Protein AF-0000000078758772 (afdb_homodimer)

Structure (mmCIF, N/CA/C/O backbone):
data_AF-0000000078758772-model_v1
#
loop_
_entity.id
_entity.type
_entity.pdbx_description
1 polymer 'Lactoylglutathione lyase'
#
loop_
_atom_site.group_PDB
_atom_site.id
_atom_site.type_symbol
_atom_site.label_atom_id
_atom_site.label_alt_id
_atom_site.label_comp_id
_atom_site.label_asym_id
_atom_site.label_entity_id
_atom_site.label_seq_id
_atom_site.pdbx_PDB_ins_code
_atom_site.Cartn_x
_atom_site.Cartn_y
_atom_site.Cartn_z
_atom_site.occupancy
_atom_site.B_iso_or_equiv
_atom_site.auth_seq_id
_atom_site.auth_comp_id
_atom_site.auth_asym_id
_atom_site.auth_atom_id
_atom_site.pdbx_PDB_model_num
ATOM 1 N N . MET A 1 1 ? 10.188 12.977 14.523 1 95 1 MET A N 1
ATOM 2 C CA . MET A 1 1 ? 8.836 12.469 14.289 1 95 1 MET A CA 1
ATOM 3 C C . MET A 1 1 ? 8.773 10.961 14.484 1 95 1 MET A C 1
ATOM 5 O O . MET A 1 1 ? 9.773 10.266 14.305 1 95 1 MET A O 1
ATOM 9 N N . LYS A 1 2 ? 7.535 10.562 14.93 1 97.69 2 LYS A N 1
ATOM 10 C CA . LYS A 1 2 ? 7.348 9.133 15.141 1 97.69 2 LYS A CA 1
ATOM 11 C C . LYS A 1 2 ? 6.148 8.609 14.352 1 97.69 2 LYS A C 1
ATOM 13 O O . LYS A 1 2 ? 5.043 9.141 14.477 1 97.69 2 LYS A O 1
ATOM 18 N N . LEU A 1 3 ? 6.426 7.582 13.562 1 98.75 3 LEU A N 1
ATOM 19 C CA . LEU A 1 3 ? 5.387 6.879 12.812 1 98.75 3 LEU A CA 1
ATOM 20 C C . LEU A 1 3 ? 5.254 5.438 13.289 1 98.75 3 LEU A C 1
ATOM 22 O O . LEU A 1 3 ? 6.254 4.793 13.609 1 98.75 3 LEU A O 1
ATOM 26 N N . ASN A 1 4 ? 4.043 4.922 13.289 1 98.5 4 ASN A N 1
ATOM 27 C CA . ASN A 1 4 ? 3.75 3.643 13.922 1 98.5 4 ASN A CA 1
ATOM 28 C C . ASN A 1 4 ? 3.699 2.51 12.898 1 98.5 4 ASN A C 1
ATOM 30 O O . ASN A 1 4 ? 3.59 1.339 13.273 1 98.5 4 ASN A O 1
ATOM 34 N N . GLY A 1 5 ? 3.738 2.811 11.68 1 98.19 5 GLY A N 1
ATOM 35 C CA . GLY A 1 5 ? 3.553 1.821 10.625 1 98.19 5 GLY A CA 1
ATOM 36 C C . GLY A 1 5 ? 2.381 2.131 9.719 1 98.19 5 GLY A C 1
ATOM 37 O O . GLY A 1 5 ? 1.89 3.262 9.688 1 98.19 5 GLY A O 1
ATOM 38 N N . LEU A 1 6 ? 1.962 1.188 8.945 1 98.62 6 LEU A N 1
ATOM 39 C CA . LEU A 1 6 ? 0.899 1.342 7.953 1 98.62 6 LEU A CA 1
ATOM 40 C C . LEU A 1 6 ? -0.458 1.482 8.633 1 98.62 6 LEU A C 1
ATOM 42 O O . LEU A 1 6 ? -0.784 0.716 9.547 1 98.62 6 LEU A O 1
ATOM 46 N N . GLN A 1 7 ? -1.166 2.486 8.312 1 98.62 7 GLN A N 1
ATOM 47 C CA . GLN A 1 7 ? -2.551 2.59 8.758 1 98.62 7 GLN A CA 1
ATOM 48 C C . GLN A 1 7 ? -3.506 1.98 7.738 1 98.62 7 GLN A C 1
ATOM 50 O O . GLN A 1 7 ? -4.398 1.21 8.102 1 98.62 7 GLN A O 1
ATOM 55 N N . HIS A 1 8 ? -3.365 2.344 6.465 1 98.81 8 HIS A N 1
ATOM 56 C CA . HIS A 1 8 ? -4.152 1.738 5.398 1 98.81 8 HIS A CA 1
ATOM 57 C C . HIS A 1 8 ? -3.559 2.055 4.027 1 98.81 8 HIS A C 1
ATOM 59 O O . HIS A 1 8 ? -2.621 2.848 3.922 1 98.81 8 HIS A O 1
ATOM 65 N N . ILE A 1 9 ? -4.043 1.375 2.996 1 98.88 9 ILE A N 1
ATOM 66 C CA . ILE A 1 9 ? -3.76 1.646 1.591 1 98.88 9 ILE A CA 1
ATOM 67 C C . ILE A 1 9 ? -5.035 2.102 0.886 1 98.88 9 ILE A C 1
ATOM 69 O O . ILE A 1 9 ? -6.086 1.468 1.018 1 98.88 9 ILE A O 1
ATOM 73 N N . GLY A 1 10 ? -4.949 3.189 0.175 1 98.81 10 GLY A N 1
ATOM 74 C CA . GLY A 1 10 ? -6.137 3.746 -0.459 1 98.81 10 GLY A CA 1
ATOM 75 C C . GLY A 1 10 ? -6.242 3.396 -1.932 1 98.81 10 GLY A C 1
ATOM 76 O O . GLY A 1 10 ? -5.316 3.65 -2.705 1 98.81 10 GLY A O 1
ATOM 77 N N . ILE A 1 11 ? -7.379 2.902 -2.348 1 98.88 11 ILE A N 1
ATOM 78 C CA . ILE A 1 11 ? -7.652 2.518 -3.727 1 98.88 11 ILE A CA 1
ATOM 79 C C . ILE A 1 11 ? -9.039 3.02 -4.137 1 98.88 11 ILE A C 1
ATOM 81 O O . ILE A 1 11 ? -10.055 2.525 -3.643 1 98.88 11 ILE A O 1
ATOM 85 N N . PRO A 1 12 ? -9.055 3.98 -5.066 1 98.75 12 PRO A N 1
ATOM 86 C CA . PRO A 1 12 ? -10.359 4.41 -5.566 1 98.75 12 PRO A CA 1
ATOM 87 C C . PRO A 1 12 ? -11.031 3.357 -6.445 1 98.75 12 PRO A C 1
ATOM 89 O O . PRO A 1 12 ? -10.352 2.482 -6.992 1 98.75 12 PRO A O 1
ATOM 92 N N . THR A 1 13 ? -12.328 3.465 -6.52 1 98.75 13 THR A N 1
ATOM 93 C CA . THR A 1 13 ? -13.078 2.51 -7.332 1 98.75 13 THR A CA 1
ATOM 94 C C . THR A 1 13 ? -14.25 3.191 -8.023 1 98.75 13 THR A C 1
ATOM 96 O O . THR A 1 13 ? -14.836 4.133 -7.488 1 98.75 13 THR A O 1
ATOM 99 N N . LYS A 1 14 ? -14.594 2.705 -9.195 1 97.81 14 LYS A N 1
ATOM 100 C CA . LYS A 1 14 ? -15.789 3.164 -9.898 1 97.81 14 LYS A CA 1
ATOM 101 C C . LYS A 1 14 ? -17 2.322 -9.516 1 97.81 14 LYS A C 1
ATOM 103 O O . LYS A 1 14 ? -18.141 2.707 -9.789 1 97.81 14 LYS A O 1
ATOM 108 N N . ASP A 1 15 ? -16.781 1.168 -8.945 1 98.25 15 ASP A N 1
ATOM 109 C CA . ASP A 1 15 ? -17.812 0.203 -8.586 1 98.25 15 ASP A CA 1
ATOM 110 C C . ASP A 1 15 ? -17.531 -0.426 -7.227 1 98.25 15 ASP A C 1
ATOM 112 O O . ASP A 1 15 ? -16.859 -1.451 -7.137 1 98.25 15 ASP A O 1
ATOM 116 N N . PHE A 1 16 ? -18.156 0.121 -6.18 1 98.5 16 PHE A N 1
ATOM 117 C CA . PHE A 1 16 ? -17.906 -0.299 -4.805 1 98.5 16 PHE A CA 1
ATOM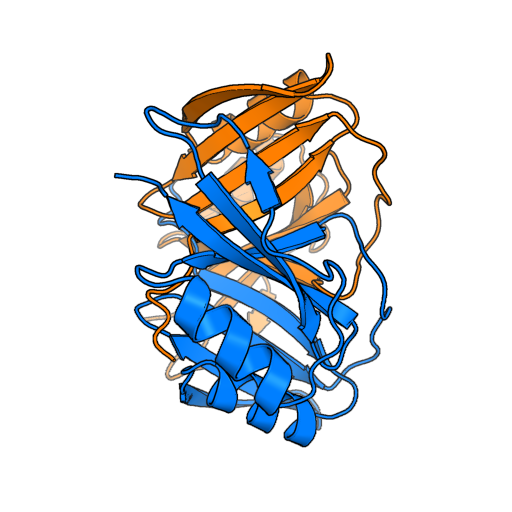 118 C C . PHE A 1 16 ? -18.281 -1.765 -4.609 1 98.5 16 PHE A C 1
ATOM 120 O O . PHE A 1 16 ? -17.562 -2.504 -3.93 1 98.5 16 PHE A O 1
ATOM 127 N N . GLY A 1 17 ? -19.359 -2.189 -5.164 1 98.5 17 GLY A N 1
ATOM 128 C CA . GLY A 1 17 ? -19.797 -3.572 -5.051 1 98.5 17 GLY A CA 1
ATOM 129 C C . GLY A 1 17 ? -18.812 -4.562 -5.621 1 98.5 17 GLY A C 1
ATOM 130 O O . GLY A 1 17 ? -18.516 -5.59 -5.008 1 98.5 17 GLY A O 1
ATOM 131 N N . ALA A 1 18 ? -18.266 -4.246 -6.793 1 98.62 18 ALA A N 1
ATOM 132 C CA . ALA A 1 18 ? -17.281 -5.109 -7.426 1 98.62 18 ALA A CA 1
ATOM 133 C C . ALA A 1 18 ? -16.016 -5.215 -6.578 1 98.62 18 ALA A C 1
ATOM 135 O O . ALA A 1 18 ? -15.453 -6.297 -6.422 1 98.62 18 ALA A O 1
ATOM 136 N N . SER A 1 19 ? -15.586 -4.102 -6.043 1 98.81 19 SER A N 1
ATOM 137 C CA . SER A 1 19 ? -14.406 -4.109 -5.184 1 98.81 19 SER A CA 1
ATOM 138 C C . SER A 1 19 ? -14.648 -4.906 -3.908 1 98.81 19 SER A C 1
ATOM 140 O O . SER A 1 19 ? -13.781 -5.648 -3.455 1 98.81 19 SER A O 1
ATOM 142 N N . LYS A 1 20 ? -15.844 -4.727 -3.381 1 98.75 20 LYS A N 1
ATOM 143 C CA . LYS A 1 20 ? -16.203 -5.469 -2.176 1 98.75 20 LYS A CA 1
ATOM 144 C C . LYS A 1 20 ? -16.141 -6.973 -2.418 1 98.75 20 LYS A C 1
ATOM 146 O O . LYS A 1 20 ? -15.5 -7.703 -1.65 1 98.75 20 LYS A O 1
ATOM 151 N N . ILE A 1 21 ? -16.719 -7.414 -3.449 1 98.75 21 ILE A N 1
ATOM 152 C CA . ILE A 1 21 ? -16.703 -8.828 -3.795 1 98.75 21 ILE A CA 1
ATOM 153 C C . ILE A 1 21 ? -15.273 -9.32 -3.971 1 98.75 21 ILE A C 1
ATOM 155 O O . ILE A 1 21 ? -14.906 -10.383 -3.465 1 98.75 21 ILE A O 1
ATOM 159 N N . PHE A 1 22 ? -14.469 -8.539 -4.625 1 98.88 22 PHE A N 1
ATOM 160 C CA . PHE A 1 22 ? -13.078 -8.875 -4.914 1 98.88 22 PHE A CA 1
ATOM 161 C C . PHE A 1 22 ? -12.289 -9.062 -3.625 1 98.88 22 PHE A C 1
ATOM 163 O O . PHE A 1 22 ? -11.703 -10.125 -3.398 1 98.88 22 PHE A O 1
ATOM 170 N N . TYR A 1 23 ? -12.297 -8.109 -2.775 1 98.88 23 TYR A N 1
ATOM 171 C CA . TYR A 1 23 ? -11.453 -8.164 -1.586 1 98.88 23 TYR A CA 1
ATOM 172 C C . TYR A 1 23 ? -11.977 -9.195 -0.594 1 98.88 23 TYR A C 1
ATOM 174 O O . TYR A 1 23 ? -11.195 -9.852 0.101 1 98.88 23 TYR A O 1
ATOM 182 N N . GLU A 1 24 ? -13.297 -9.352 -0.556 1 98.81 24 GLU A N 1
ATOM 183 C CA . GLU A 1 24 ? -13.828 -10.414 0.292 1 98.81 24 GLU A CA 1
ATOM 184 C C . GLU A 1 24 ? -13.414 -11.789 -0.22 1 98.81 24 GLU A C 1
ATOM 186 O O . GLU A 1 24 ? -13.172 -12.703 0.57 1 98.81 24 GLU A O 1
ATOM 191 N N . SER A 1 25 ? -13.352 -11.945 -1.544 1 98.81 25 SER A N 1
ATOM 192 C CA . SER A 1 25 ? -12.922 -13.219 -2.115 1 98.81 25 SER A CA 1
ATOM 193 C C . SER A 1 25 ? -11.477 -13.531 -1.739 1 98.81 25 SER A C 1
ATOM 195 O O . SER A 1 25 ? -11.07 -14.695 -1.727 1 98.81 25 SER A O 1
ATOM 197 N N . LEU A 1 26 ? -10.68 -12.492 -1.433 1 98.81 26 LEU A N 1
ATOM 198 C CA . LEU A 1 26 ? -9.281 -12.672 -1.055 1 98.81 26 LEU A CA 1
ATOM 199 C C . LEU A 1 26 ? -9.148 -12.898 0.447 1 98.81 26 LEU A C 1
ATOM 201 O O . LEU A 1 26 ? -8.039 -13.109 0.953 1 98.81 26 LEU A O 1
ATOM 205 N N . GLY A 1 27 ? -10.195 -12.766 1.172 1 98.75 27 GLY A N 1
ATOM 206 C CA . GLY A 1 27 ? -10.172 -13.055 2.598 1 98.75 27 GLY A CA 1
ATOM 207 C C . GLY A 1 27 ? -10.305 -11.812 3.457 1 98.75 27 GLY A C 1
ATOM 208 O O . GLY A 1 27 ? -10.281 -11.891 4.688 1 98.75 27 GLY A O 1
ATOM 209 N N . PHE A 1 28 ? -10.469 -10.672 2.826 1 98.88 28 PHE A N 1
ATOM 210 C CA . PHE A 1 28 ? -10.695 -9.453 3.588 1 98.88 28 PHE A CA 1
ATOM 211 C C . PHE A 1 28 ? -12.125 -9.398 4.113 1 98.88 28 PHE A C 1
ATOM 213 O O . PHE A 1 28 ? -13.031 -10 3.527 1 98.88 28 PHE A O 1
ATOM 220 N N . SER A 1 29 ? -12.258 -8.609 5.215 1 98.75 29 SER A N 1
ATOM 221 C CA . SER A 1 29 ? -13.586 -8.344 5.762 1 98.75 29 SER A CA 1
ATOM 222 C C . SER A 1 29 ? -13.852 -6.84 5.855 1 98.75 29 SER A C 1
ATOM 224 O O . SER A 1 29 ? -12.969 -6.074 6.246 1 98.75 29 SER A O 1
ATOM 226 N N . LEU A 1 30 ? -15.031 -6.434 5.453 1 98.75 30 LEU A N 1
ATOM 227 C CA . LEU A 1 30 ? -15.453 -5.047 5.633 1 98.75 30 LEU A CA 1
ATOM 228 C C . LEU A 1 30 ? -15.641 -4.727 7.113 1 98.75 30 LEU A C 1
ATOM 230 O O . LEU A 1 30 ? -16.516 -5.301 7.77 1 98.75 30 LEU A O 1
ATOM 234 N N . ILE A 1 31 ? -14.914 -3.807 7.648 1 98.5 31 ILE A N 1
ATOM 235 C CA . ILE A 1 31 ? -14.961 -3.59 9.086 1 98.5 31 ILE A CA 1
ATOM 236 C C . ILE A 1 31 ? -15.57 -2.221 9.383 1 98.5 31 ILE A C 1
ATOM 238 O O . ILE A 1 31 ? -15.922 -1.928 10.531 1 98.5 31 ILE A O 1
ATOM 242 N N . ASN A 1 32 ? -15.594 -1.341 8.383 1 97.94 32 ASN A N 1
ATOM 243 C CA . ASN A 1 32 ? -16.203 -0.017 8.492 1 97.94 32 ASN A CA 1
ATOM 244 C C . ASN A 1 32 ? -16.688 0.494 7.145 1 97.94 32 ASN A C 1
ATOM 246 O O . ASN A 1 32 ? -16.047 0.269 6.117 1 97.94 32 ASN A O 1
ATOM 250 N N . GLU A 1 33 ? -17.781 1.041 7.141 1 97.31 33 GLU A N 1
ATOM 251 C CA . GLU A 1 33 ? -18.375 1.671 5.961 1 97.31 33 GLU A CA 1
ATOM 252 C C . GLU A 1 33 ? -18.844 3.086 6.27 1 97.31 33 GLU A C 1
ATOM 254 O O . GLU A 1 33 ? -19.5 3.316 7.285 1 97.31 33 GLU A O 1
ATOM 259 N N . GLU A 1 34 ? -18.391 3.961 5.457 1 95.88 34 GLU A N 1
ATOM 260 C CA . GLU A 1 34 ? -18.719 5.375 5.629 1 95.88 34 GLU A CA 1
ATOM 261 C C . GLU A 1 34 ? -19.297 5.965 4.344 1 95.88 34 GLU A C 1
ATOM 263 O O . GLU A 1 34 ? -19.281 5.32 3.295 1 95.88 34 GLU A O 1
ATOM 268 N N . MET A 1 35 ? -19.875 7.141 4.574 1 94.06 35 MET A N 1
ATOM 269 C CA . MET A 1 35 ? -20.281 7.973 3.445 1 94.06 35 MET A CA 1
ATOM 270 C C . MET A 1 35 ? -19.516 9.289 3.436 1 94.06 35 MET A C 1
ATOM 272 O O . MET A 1 35 ? -19.359 9.93 4.477 1 94.06 35 MET A O 1
ATOM 276 N N . ASN A 1 36 ? -18.922 9.586 2.299 1 90.81 36 ASN A N 1
ATOM 277 C CA . ASN A 1 36 ? -18.25 10.875 2.123 1 90.81 36 ASN A CA 1
ATOM 278 C C . ASN A 1 36 ? -18.812 11.648 0.942 1 90.81 36 ASN A C 1
ATOM 280 O O . ASN A 1 36 ? -18.516 11.344 -0.213 1 90.81 36 ASN A O 1
ATOM 284 N N . VAL A 1 37 ? -19.547 12.68 1.23 1 88.38 37 VAL A N 1
ATOM 285 C CA . VAL A 1 37 ? -20.172 13.555 0.246 1 88.38 37 VAL A CA 1
ATOM 286 C C . VAL A 1 37 ? -20.891 12.719 -0.807 1 88.38 37 VAL A C 1
ATOM 288 O O . VAL A 1 37 ? -20.656 12.875 -2.006 1 88.38 37 VAL A O 1
ATOM 291 N N . GLY A 1 38 ? -21.625 11.688 -0.458 1 89.5 38 GLY A N 1
ATOM 292 C CA . GLY A 1 38 ? -22.469 10.891 -1.328 1 89.5 38 GLY A CA 1
ATOM 293 C C . GLY A 1 38 ? -21.766 9.672 -1.896 1 89.5 38 GLY A C 1
ATOM 294 O O . GLY A 1 38 ? -22.375 8.883 -2.623 1 89.5 38 GLY A O 1
ATOM 295 N N . SER A 1 39 ? -20.547 9.5 -1.534 1 94.88 39 SER A N 1
ATOM 296 C CA . SER A 1 39 ? -19.797 8.359 -2.035 1 94.88 39 SER A CA 1
ATOM 297 C C . SER A 1 39 ? -19.484 7.367 -0.919 1 94.88 39 SER A C 1
ATOM 299 O O . SER A 1 39 ? -19.188 7.766 0.206 1 94.88 39 SER A O 1
ATOM 301 N N . LYS A 1 40 ? -19.594 6.117 -1.206 1 97.69 40 LYS A N 1
ATOM 302 C CA . LYS A 1 40 ? -19.281 5.066 -0.238 1 97.69 40 LYS A CA 1
ATOM 303 C C . LYS A 1 40 ? -17.781 4.973 0.026 1 97.69 40 LYS A C 1
ATOM 305 O O . LYS A 1 40 ? -16.984 5.109 -0.896 1 97.69 40 LYS A O 1
ATOM 310 N N . VAL A 1 41 ? -17.469 4.777 1.236 1 98.5 41 VAL A N 1
ATOM 311 C CA . VAL A 1 41 ? -16.109 4.461 1.674 1 98.5 41 VAL A CA 1
ATOM 312 C C . VAL A 1 41 ? -16.125 3.193 2.523 1 98.5 41 VAL A C 1
ATOM 314 O O . VAL A 1 41 ? -16.906 3.078 3.467 1 98.5 41 VAL A O 1
ATOM 317 N N . GLY A 1 42 ? -15.352 2.252 2.168 1 98.75 42 GLY A N 1
ATOM 318 C CA . GLY A 1 42 ? -15.227 1.018 2.928 1 98.75 42 GLY A CA 1
ATOM 319 C C . GLY A 1 42 ? -13.805 0.712 3.348 1 98.75 42 GLY A C 1
ATOM 320 O O . GLY A 1 42 ? -12.859 0.968 2.598 1 98.75 42 GLY A O 1
ATOM 321 N N . PHE A 1 43 ? -13.695 0.183 4.523 1 98.81 43 PHE A N 1
ATOM 322 C CA . PHE A 1 43 ? -12.414 -0.287 5.039 1 98.81 43 PHE A CA 1
ATOM 323 C C . PHE A 1 43 ? -12.414 -1.803 5.195 1 98.81 43 PHE A C 1
ATOM 325 O O . PHE A 1 43 ? -13.227 -2.355 5.938 1 98.81 43 PHE A O 1
ATOM 332 N N . PHE A 1 44 ? -11.516 -2.475 4.484 1 98.88 44 PHE A N 1
ATOM 333 C CA . PHE A 1 44 ? -11.422 -3.93 4.441 1 98.88 44 PHE A CA 1
ATOM 334 C C . PHE A 1 44 ? -10.156 -4.41 5.148 1 98.88 44 PHE A C 1
ATOM 336 O O . PHE A 1 44 ? -9.062 -3.918 4.871 1 98.88 44 PHE A O 1
ATOM 343 N N . GLU A 1 45 ? -10.32 -5.387 6.004 1 98.81 45 GLU A N 1
ATOM 344 C CA . GLU A 1 45 ? -9.195 -5.812 6.828 1 98.81 45 GLU A CA 1
ATOM 345 C C . GLU A 1 45 ? -8.867 -7.285 6.598 1 98.81 45 GLU A C 1
ATOM 347 O O . GLU A 1 45 ? -9.766 -8.117 6.473 1 98.81 45 GLU A O 1
ATOM 352 N N . LEU A 1 46 ? -7.613 -7.602 6.48 1 98.75 46 LEU A N 1
ATOM 353 C CA . LEU A 1 46 ? -7.074 -8.953 6.488 1 98.75 46 LEU A CA 1
ATOM 354 C C . LEU A 1 46 ? -5.844 -9.047 7.387 1 98.75 46 LEU A C 1
ATOM 356 O O . LEU A 1 46 ? -4.766 -8.578 7.02 1 98.75 46 LEU A O 1
ATOM 360 N N . ASN A 1 47 ? -5.918 -9.602 8.57 1 98.12 47 ASN A N 1
ATOM 361 C CA . ASN A 1 47 ? -4.832 -9.82 9.516 1 98.12 47 ASN A CA 1
ATOM 362 C C . ASN A 1 47 ? -4.035 -8.539 9.766 1 98.12 47 ASN A C 1
ATOM 364 O O . ASN A 1 47 ? -2.805 -8.539 9.664 1 98.12 47 ASN A O 1
ATOM 368 N N . GLY A 1 48 ? -4.652 -7.438 9.992 1 97.31 48 GLY A N 1
ATOM 369 C CA . GLY A 1 48 ? -4.02 -6.176 10.336 1 97.31 48 GLY A CA 1
ATOM 370 C C . GLY A 1 48 ? -3.814 -5.262 9.141 1 97.31 48 GLY A C 1
ATOM 371 O O . GLY A 1 48 ? -3.539 -4.07 9.305 1 97.31 48 GLY A O 1
ATOM 372 N N . THR A 1 49 ? -3.922 -5.766 7.941 1 98.5 49 THR A N 1
ATOM 373 C CA . THR A 1 49 ? -3.828 -4.973 6.719 1 98.5 49 THR A CA 1
ATOM 374 C C . THR A 1 49 ? -5.168 -4.324 6.391 1 98.5 49 THR A C 1
ATOM 376 O O . THR A 1 49 ? -6.188 -5.012 6.273 1 98.5 49 THR A O 1
ATOM 379 N N . ILE A 1 50 ? -5.176 -3.023 6.234 1 98.75 50 ILE A N 1
ATOM 380 C CA . ILE A 1 50 ? -6.434 -2.346 5.938 1 98.75 50 ILE A CA 1
ATOM 381 C C . ILE A 1 50 ? -6.34 -1.662 4.574 1 98.75 50 ILE A C 1
ATOM 383 O O . ILE A 1 50 ? -5.379 -0.937 4.301 1 98.75 50 ILE A O 1
ATOM 387 N N . ILE A 1 51 ? -7.309 -1.931 3.723 1 98.94 51 ILE A N 1
ATOM 388 C CA . ILE A 1 51 ? -7.492 -1.272 2.434 1 98.94 51 ILE A CA 1
ATOM 389 C C . ILE A 1 51 ? -8.719 -0.359 2.49 1 98.94 51 ILE A C 1
ATOM 391 O O . ILE A 1 51 ? -9.797 -0.786 2.893 1 98.94 51 ILE A O 1
ATOM 395 N N . GLU A 1 52 ? -8.492 0.856 2.178 1 98.88 52 GLU A N 1
ATOM 396 C CA . GLU A 1 52 ? -9.578 1.812 2.02 1 98.88 52 GLU A CA 1
ATOM 397 C C . GLU A 1 52 ? -10.062 1.87 0.572 1 98.88 52 GLU A C 1
ATOM 399 O O . GLU A 1 52 ? -9.289 2.217 -0.328 1 98.88 52 GLU A O 1
ATOM 404 N N . ILE A 1 53 ? -11.312 1.561 0.352 1 98.88 53 ILE A N 1
ATOM 405 C CA . ILE A 1 53 ? -11.953 1.632 -0.959 1 98.88 53 ILE A CA 1
ATOM 406 C C . ILE A 1 53 ? -13.008 2.73 -0.959 1 98.88 53 ILE A C 1
ATOM 408 O O . ILE A 1 53 ? -13.906 2.738 -0.112 1 98.88 53 ILE A O 1
ATOM 412 N N . TRP A 1 54 ? -12.867 3.676 -1.874 1 98.44 54 TRP A N 1
ATOM 413 C CA . TRP A 1 54 ? -13.883 4.723 -1.928 1 98.44 54 TRP A CA 1
ATOM 414 C C . TRP A 1 54 ? -14.281 5.02 -3.369 1 98.44 54 TRP A C 1
ATOM 416 O O . TRP A 1 54 ? -13.453 4.938 -4.277 1 98.44 54 TRP A O 1
ATOM 426 N N . GLU A 1 55 ? -15.5 5.305 -3.518 1 98.5 55 GLU A N 1
ATOM 427 C CA . GLU A 1 55 ? -16.016 5.613 -4.848 1 98.5 55 GLU A CA 1
ATOM 428 C C . GLU A 1 55 ? -15.461 6.938 -5.359 1 98.5 55 GLU A C 1
ATOM 430 O O . GLU A 1 55 ? -15.648 7.98 -4.73 1 98.5 55 GLU A O 1
ATOM 435 N N . ASP A 1 56 ? -14.797 6.852 -6.492 1 97.88 56 ASP A N 1
ATOM 436 C CA . ASP A 1 56 ? -14.188 7.988 -7.176 1 97.88 56 ASP A CA 1
ATOM 437 C C . ASP A 1 56 ? -13.711 7.594 -8.57 1 97.88 56 ASP A C 1
ATOM 439 O O . ASP A 1 56 ? -13.805 6.43 -8.961 1 97.88 56 ASP A O 1
ATOM 443 N N . LYS A 1 57 ? -13.281 8.586 -9.312 1 97 57 LYS A N 1
ATOM 444 C CA . LYS A 1 57 ? -12.625 8.273 -10.578 1 97 57 LYS A CA 1
ATOM 445 C C . LYS A 1 57 ? -11.352 7.461 -10.352 1 97 57 LYS A C 1
ATOM 447 O O . LYS A 1 57 ? -10.625 7.688 -9.383 1 97 57 LYS A O 1
ATOM 452 N N . THR A 1 58 ? -11.125 6.504 -11.211 1 97.44 58 THR A N 1
ATOM 453 C CA . THR A 1 58 ? -9.914 5.688 -11.172 1 97.44 58 THR A CA 1
ATOM 454 C C . THR A 1 58 ? -9.031 5.969 -12.383 1 97.44 58 THR A C 1
ATOM 456 O O . THR A 1 58 ? -9.531 6.348 -13.445 1 97.44 58 THR A O 1
ATOM 459 N N . THR A 1 59 ? -7.773 5.762 -12.234 1 96.69 59 THR A N 1
ATOM 460 C CA . THR A 1 59 ? -6.859 5.898 -13.359 1 96.69 59 THR A CA 1
ATOM 461 C C . THR A 1 59 ? -6.793 4.598 -14.164 1 96.69 59 THR A C 1
ATOM 463 O O . THR A 1 59 ? -6.465 4.613 -15.352 1 96.69 59 THR A O 1
ATOM 466 N N . GLU A 1 60 ? -6.938 3.494 -13.5 1 96 60 GLU A N 1
ATOM 467 C CA . GLU A 1 60 ? -6.957 2.154 -14.078 1 96 60 GLU A CA 1
ATOM 468 C C . GLU A 1 60 ? -5.613 1.812 -14.719 1 96 60 GLU A C 1
ATOM 470 O O . GLU A 1 60 ? -5.566 1.205 -15.797 1 96 60 GLU A O 1
ATOM 475 N N . CYS A 1 61 ? -4.582 2.295 -14.125 1 96.62 61 CYS A N 1
ATOM 476 C CA . CYS A 1 61 ? -3.225 1.98 -14.562 1 96.62 61 CYS A CA 1
ATOM 477 C C . CYS A 1 61 ? -2.258 1.993 -13.383 1 96.62 61 CYS A C 1
ATOM 479 O O . CYS A 1 61 ? -2.6 2.471 -12.297 1 96.62 61 CYS A O 1
ATOM 481 N N . ARG A 1 62 ? -1.095 1.448 -13.68 1 96.31 62 ARG A N 1
ATOM 482 C CA . ARG A 1 62 ? -0.008 1.53 -12.711 1 96.31 62 ARG A CA 1
ATOM 483 C C . ARG A 1 62 ? 0.371 2.98 -12.438 1 96.31 62 ARG A C 1
ATOM 485 O O . ARG A 1 62 ? 0.403 3.805 -13.352 1 96.31 62 ARG A O 1
ATOM 492 N N . GLY A 1 63 ? 0.651 3.309 -11.18 1 98.06 63 GLY A N 1
ATOM 493 C CA . GLY A 1 63 ? 1.153 4.625 -10.82 1 98.06 63 GLY A CA 1
ATOM 494 C C . GLY A 1 63 ? 2.457 4.574 -10.047 1 98.06 63 GLY A C 1
ATOM 495 O O . GLY A 1 63 ? 3.244 3.637 -10.203 1 98.06 63 GLY A O 1
ATOM 496 N N . ALA A 1 64 ? 2.684 5.668 -9.32 1 98.56 64 ALA A N 1
ATOM 497 C CA . ALA A 1 64 ? 3.895 5.742 -8.5 1 98.56 64 ALA A CA 1
ATOM 498 C C . ALA A 1 64 ? 3.959 4.59 -7.508 1 98.56 64 ALA A C 1
ATOM 500 O O . ALA A 1 64 ? 5.047 4.117 -7.164 1 98.56 64 ALA A O 1
ATOM 501 N N . ILE A 1 65 ? 2.828 4.234 -7.016 1 98.81 65 ILE A N 1
ATOM 502 C CA . ILE A 1 65 ? 2.709 2.988 -6.266 1 98.81 65 ILE A CA 1
ATOM 503 C C . ILE A 1 65 ? 2.293 1.86 -7.207 1 98.81 65 ILE A C 1
ATOM 505 O O . ILE A 1 65 ? 1.206 1.897 -7.789 1 98.81 65 ILE A O 1
ATOM 509 N N . ASP A 1 66 ? 3.125 0.893 -7.277 1 98.69 66 ASP A N 1
ATOM 510 C CA . ASP A 1 66 ? 3.008 -0.069 -8.367 1 98.69 66 ASP A CA 1
ATOM 511 C C . ASP A 1 66 ? 2.09 -1.228 -7.98 1 98.69 66 ASP A C 1
ATOM 513 O O . ASP A 1 66 ? 1.215 -1.618 -8.758 1 98.69 66 ASP A O 1
ATOM 517 N N . HIS A 1 67 ? 2.314 -1.801 -6.77 1 98.81 67 HIS A N 1
ATOM 518 C CA . HIS A 1 67 ? 1.541 -2.979 -6.398 1 98.81 67 HIS A CA 1
ATOM 519 C C . HIS A 1 67 ? 1.488 -3.15 -4.883 1 98.81 67 HIS A C 1
ATOM 521 O O . HIS A 1 67 ? 2.268 -2.527 -4.156 1 98.81 67 HIS A O 1
ATOM 527 N N . LEU A 1 68 ? 0.499 -3.943 -4.426 1 98.56 68 LEU A N 1
ATOM 528 C CA . LEU A 1 68 ? 0.441 -4.496 -3.076 1 98.56 68 LEU A CA 1
ATOM 529 C C . LEU A 1 68 ? 0.699 -6 -3.094 1 98.56 68 LEU A C 1
ATOM 531 O O . LEU A 1 68 ? 0.088 -6.73 -3.877 1 98.56 68 LEU A O 1
ATOM 535 N N . ALA A 1 69 ? 1.601 -6.434 -2.275 1 98.88 69 ALA A N 1
ATOM 536 C CA . ALA A 1 69 ? 1.924 -7.855 -2.197 1 98.88 69 ALA A CA 1
ATOM 537 C C . ALA A 1 69 ? 1.319 -8.492 -0.947 1 98.88 69 ALA A C 1
ATOM 539 O O . ALA A 1 69 ? 1.535 -8.008 0.167 1 98.88 69 ALA A O 1
ATOM 540 N N . LEU A 1 70 ? 0.601 -9.492 -1.147 1 98.94 70 LEU A N 1
ATOM 541 C CA . LEU A 1 70 ? 0.013 -10.242 -0.043 1 98.94 70 LEU A CA 1
ATOM 542 C C . LEU A 1 70 ? 0.774 -11.539 0.198 1 98.94 70 LEU A C 1
ATOM 544 O O . LEU A 1 70 ? 1.178 -12.219 -0.752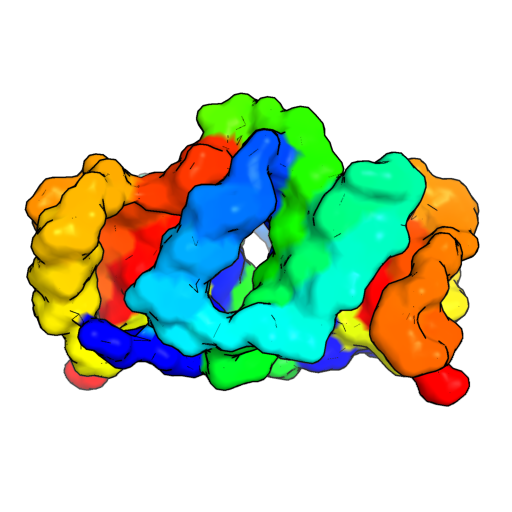 1 98.94 70 LEU A O 1
ATOM 548 N N . ASP A 1 71 ? 0.923 -11.844 1.447 1 98.81 71 ASP A N 1
ATOM 549 C CA . ASP A 1 71 ? 1.727 -12.977 1.898 1 98.81 71 ASP A CA 1
ATOM 550 C C . ASP A 1 71 ? 0.889 -14.258 1.964 1 98.81 71 ASP A C 1
ATOM 552 O O . ASP A 1 71 ? -0.277 -14.219 2.363 1 98.81 71 ASP A O 1
ATOM 556 N N . THR A 1 72 ? 1.489 -15.398 1.576 1 98.88 72 THR A N 1
ATOM 557 C CA . THR A 1 72 ? 0.83 -16.688 1.731 1 98.88 72 THR A CA 1
ATOM 558 C C . THR A 1 72 ? 1.847 -17.781 2.059 1 98.88 72 THR A C 1
ATOM 560 O O . THR A 1 72 ? 3.039 -17.625 1.789 1 98.88 72 THR A O 1
ATOM 563 N N . ASP A 1 73 ? 1.363 -18.844 2.686 1 98.5 73 ASP A N 1
ATOM 564 C CA . ASP A 1 73 ? 2.205 -20.016 2.959 1 98.5 73 ASP A CA 1
ATOM 565 C C . ASP A 1 73 ? 2.021 -21.078 1.891 1 98.5 73 ASP A C 1
ATOM 567 O O . ASP A 1 73 ? 2.748 -22.078 1.874 1 98.5 73 ASP A O 1
ATOM 571 N N . ASP A 1 74 ? 1.053 -20.891 0.998 1 98.69 74 ASP A N 1
ATOM 572 C CA . ASP A 1 74 ? 0.752 -21.875 -0.027 1 98.69 74 ASP A CA 1
ATOM 573 C C . ASP A 1 74 ? 0.37 -21.219 -1.346 1 98.69 74 ASP A C 1
ATOM 575 O O . ASP A 1 74 ? -0.809 -21.172 -1.705 1 98.69 74 ASP A O 1
ATOM 579 N N . ILE A 1 75 ? 1.389 -20.891 -2.119 1 98.75 75 ILE A N 1
ATOM 580 C CA . ILE A 1 75 ? 1.176 -20.078 -3.316 1 98.75 75 ILE A CA 1
ATOM 581 C C . ILE A 1 75 ? 0.526 -20.922 -4.402 1 98.75 75 ILE A C 1
ATOM 583 O O . ILE A 1 75 ? -0.226 -20.422 -5.234 1 98.75 75 ILE A O 1
ATOM 587 N N . ASP A 1 76 ? 0.79 -22.188 -4.418 1 98.81 76 ASP A N 1
ATOM 588 C CA . ASP A 1 76 ? 0.16 -23.062 -5.406 1 98.81 76 ASP A CA 1
ATOM 589 C C . ASP A 1 76 ? -1.358 -23.062 -5.242 1 98.81 76 ASP A C 1
ATOM 591 O O . ASP A 1 76 ? -2.096 -22.953 -6.223 1 98.81 76 ASP A O 1
ATOM 595 N N . GLU A 1 77 ? -1.755 -23.156 -4.039 1 98.81 77 GLU A N 1
ATOM 596 C CA . GLU A 1 77 ? -3.188 -23.141 -3.758 1 98.81 77 GLU A CA 1
ATOM 597 C C . GLU A 1 77 ? -3.809 -21.797 -4.137 1 98.81 77 GLU A C 1
ATOM 599 O O . GLU A 1 77 ? -4.898 -21.766 -4.711 1 98.81 77 GLU A O 1
ATOM 604 N N . VAL A 1 78 ? -3.131 -20.75 -3.801 1 98.88 78 VAL A N 1
ATOM 605 C CA . VAL A 1 78 ? -3.664 -19.422 -4.098 1 98.88 78 VAL A CA 1
ATOM 606 C C . VAL A 1 78 ? -3.729 -19.219 -5.609 1 98.88 78 VAL A C 1
ATOM 608 O O . VAL A 1 78 ? -4.707 -18.672 -6.125 1 98.88 78 VAL A O 1
ATOM 611 N N . PHE A 1 79 ? -2.734 -19.641 -6.293 1 98.88 79 PHE A N 1
ATOM 612 C CA . PHE A 1 79 ? -2.703 -19.531 -7.746 1 98.88 79 PHE A CA 1
ATOM 613 C C . PHE A 1 79 ? -3.898 -20.234 -8.375 1 98.88 79 PHE A C 1
ATOM 615 O O . PHE A 1 79 ? -4.598 -19.656 -9.203 1 98.88 79 PHE A O 1
ATOM 622 N N . ASN A 1 80 ? -4.125 -21.422 -7.957 1 98.69 80 ASN A N 1
ATOM 623 C CA . ASN A 1 80 ? -5.262 -22.188 -8.453 1 98.69 80 ASN A CA 1
ATOM 624 C C . ASN A 1 80 ? -6.586 -21.484 -8.141 1 98.69 80 ASN A C 1
ATOM 626 O O . ASN A 1 80 ? -7.48 -21.438 -8.992 1 98.69 80 ASN A O 1
ATOM 630 N N . SER A 1 81 ? -6.707 -20.984 -6.957 1 98.69 81 SER A N 1
ATOM 631 C CA . SER A 1 81 ? -7.922 -20.297 -6.543 1 98.69 81 SER A CA 1
ATOM 632 C C . SER A 1 81 ? -8.18 -19.062 -7.406 1 98.69 81 SER A C 1
ATOM 634 O O . SER A 1 81 ? -9.312 -18.812 -7.812 1 98.69 81 SER A O 1
ATOM 636 N N . ILE A 1 82 ? -7.125 -18.297 -7.66 1 98.69 82 ILE A N 1
ATOM 637 C CA . ILE A 1 82 ? -7.242 -17.078 -8.461 1 98.69 82 ILE A CA 1
ATOM 638 C C . ILE A 1 82 ? -7.668 -17.438 -9.883 1 98.69 82 ILE A C 1
ATOM 640 O O . ILE A 1 82 ? -8.508 -16.766 -10.477 1 98.69 82 ILE A O 1
ATOM 644 N N . GLN A 1 83 ? -7.121 -18.484 -10.398 1 98.19 83 GLN A N 1
ATOM 645 C CA . GLN A 1 83 ? -7.52 -18.969 -11.719 1 98.19 83 GLN A CA 1
ATOM 646 C C . GLN A 1 83 ? -8.992 -19.375 -11.734 1 98.19 83 GLN A C 1
ATOM 648 O O . GLN A 1 83 ? -9.727 -19 -12.656 1 98.19 83 GLN A O 1
ATOM 653 N N . ASP A 1 84 ? -9.398 -20.062 -10.75 1 98.31 84 ASP A N 1
ATOM 654 C CA . ASP A 1 84 ? -10.773 -20.547 -10.656 1 98.31 84 ASP A CA 1
ATOM 655 C C . ASP A 1 84 ? -11.766 -19.391 -10.57 1 98.31 84 ASP A C 1
ATOM 657 O O . ASP A 1 84 ? -12.875 -19.469 -11.094 1 98.31 84 ASP A O 1
ATOM 661 N N . LEU A 1 85 ? -11.344 -18.359 -9.867 1 98.19 85 LEU A N 1
ATOM 662 C CA . LEU A 1 85 ? -12.188 -17.188 -9.688 1 98.19 85 LEU A CA 1
ATOM 663 C C . LEU A 1 85 ? -12.273 -16.375 -10.977 1 98.19 85 LEU A C 1
ATOM 665 O O . LEU A 1 85 ? -13.141 -15.516 -11.117 1 98.19 85 LEU A O 1
ATOM 669 N N . GLY A 1 86 ? -11.305 -16.594 -11.859 1 98.06 86 GLY A N 1
ATOM 670 C CA . GLY A 1 86 ? -11.344 -15.977 -13.18 1 98.06 86 GLY A CA 1
ATOM 671 C C . GLY A 1 86 ? -10.734 -14.586 -13.203 1 98.06 86 GLY A C 1
ATOM 672 O O . GLY A 1 86 ? -11.055 -13.781 -14.078 1 98.06 86 GLY A O 1
ATOM 673 N N . TYR A 1 87 ? -9.922 -14.258 -12.242 1 98.06 87 TYR A N 1
ATOM 674 C CA . TYR A 1 87 ? -9.266 -12.953 -12.234 1 98.06 87 TYR A CA 1
ATOM 675 C C . TYR A 1 87 ? -8.195 -12.875 -13.312 1 98.06 87 TYR A C 1
ATOM 677 O O . TYR A 1 87 ? -7.648 -13.898 -13.734 1 98.06 87 TYR A O 1
ATOM 685 N N . GLU A 1 88 ? -7.984 -11.664 -13.797 1 98 88 GLU A N 1
ATOM 686 C CA . GLU A 1 88 ? -7.055 -11.453 -14.898 1 98 88 GLU A CA 1
ATOM 687 C C . GLU A 1 88 ? -5.605 -11.555 -14.43 1 98 88 GLU A C 1
ATOM 689 O O . GLU A 1 88 ? -5.094 -10.633 -13.789 1 98 88 GLU A O 1
ATOM 694 N N . LEU A 1 89 ? -4.922 -12.602 -14.883 1 98.5 89 LEU A N 1
ATOM 695 C CA . LEU A 1 89 ? -3.533 -12.844 -14.5 1 98.5 89 LEU A CA 1
ATOM 696 C C . LEU A 1 89 ? -2.586 -11.977 -15.328 1 98.5 89 LEU A C 1
ATOM 698 O O . LEU A 1 89 ? -2.77 -11.828 -16.531 1 98.5 89 LEU A O 1
ATOM 702 N N . LEU A 1 90 ? -1.655 -11.367 -14.672 1 98.31 90 LEU A N 1
ATOM 703 C CA . LEU A 1 90 ? -0.538 -10.719 -15.352 1 98.31 90 LEU A CA 1
ATOM 704 C C . LEU A 1 90 ? 0.577 -11.719 -15.641 1 98.31 90 LEU A C 1
ATOM 706 O O . LEU A 1 90 ? 1.244 -11.625 -16.672 1 98.31 90 LEU A O 1
ATOM 710 N N . ASP A 1 91 ? 0.746 -12.594 -14.656 1 97.25 91 ASP A N 1
ATOM 711 C CA . ASP A 1 91 ? 1.682 -13.703 -14.812 1 97.25 91 ASP A CA 1
ATOM 712 C C . ASP A 1 91 ? 0.94 -15.016 -15.055 1 97.25 91 ASP A C 1
ATOM 714 O O . ASP A 1 91 ? 0.144 -15.453 -14.219 1 97.25 91 ASP A O 1
ATOM 718 N N . LYS A 1 92 ? 1.272 -15.742 -16.125 1 96.56 92 LYS A N 1
ATOM 719 C CA . LYS A 1 92 ? 0.588 -16.984 -16.469 1 96.56 92 LYS A CA 1
ATOM 720 C C . LYS A 1 92 ? 1.073 -18.141 -15.602 1 96.56 92 LYS A C 1
ATOM 722 O O . LYS A 1 92 ? 0.436 -19.188 -15.547 1 96.56 92 LYS A O 1
ATOM 727 N N . ASN A 1 93 ? 2.168 -17.922 -14.984 1 98.19 93 ASN A N 1
ATOM 728 C CA . ASN A 1 93 ? 2.766 -18.906 -14.086 1 98.19 93 ASN A CA 1
ATOM 729 C C . ASN A 1 93 ? 3.318 -18.25 -12.82 1 98.19 93 ASN A C 1
ATOM 731 O O . ASN A 1 93 ? 3.479 -17.031 -12.766 1 98.19 93 ASN A O 1
ATOM 735 N N . ILE A 1 94 ? 3.488 -19.125 -11.867 1 98.62 94 ILE A N 1
ATOM 736 C CA . ILE A 1 94 ? 4.188 -18.672 -10.672 1 98.62 94 ILE A CA 1
ATOM 737 C C . ILE A 1 94 ? 5.656 -18.406 -11 1 98.62 94 ILE A C 1
ATOM 739 O O . ILE A 1 94 ? 6.328 -19.266 -11.586 1 98.62 94 ILE A O 1
ATOM 743 N N . MET A 1 95 ? 6.121 -17.219 -10.602 1 98.25 95 MET A N 1
ATOM 744 C CA . MET A 1 95 ? 7.488 -16.797 -10.867 1 98.25 95 MET A CA 1
ATOM 745 C C . MET A 1 95 ? 8.367 -16.969 -9.633 1 98.25 95 MET A C 1
ATOM 747 O O . MET A 1 95 ? 7.855 -17.203 -8.531 1 98.25 95 MET A O 1
ATOM 751 N N . GLU A 1 96 ? 9.656 -16.859 -9.883 1 96.94 96 GLU A N 1
ATOM 752 C CA . GLU A 1 96 ? 10.594 -16.969 -8.773 1 96.94 96 GLU A CA 1
ATOM 753 C C . GLU A 1 96 ? 11.688 -15.898 -8.875 1 96.94 96 GLU A C 1
ATOM 755 O O . GLU A 1 96 ? 12.055 -15.484 -9.977 1 96.94 96 GLU A O 1
ATOM 760 N N . LEU A 1 97 ? 12.148 -15.398 -7.758 1 95.56 97 LEU A N 1
ATOM 761 C CA . LEU A 1 97 ? 13.297 -14.508 -7.637 1 95.56 97 LEU A CA 1
ATOM 762 C C . LEU A 1 97 ? 14.219 -14.969 -6.516 1 95.56 97 LEU A C 1
ATOM 764 O O . LEU A 1 97 ? 13.758 -15.445 -5.477 1 95.56 97 LEU A O 1
ATOM 768 N N . PRO A 1 98 ? 15.469 -14.836 -6.688 1 94.69 98 PRO A N 1
ATOM 769 C CA . PRO A 1 98 ? 16.422 -15.227 -5.648 1 94.69 98 PRO A CA 1
ATOM 770 C C . PRO A 1 98 ? 16.609 -14.148 -4.586 1 94.69 98 PRO A C 1
ATOM 772 O O . PRO A 1 98 ? 17.75 -13.766 -4.285 1 94.69 98 PRO A O 1
ATOM 775 N N . PHE A 1 99 ? 15.578 -13.672 -4.055 1 93.88 99 PHE A N 1
ATOM 776 C CA . PHE A 1 99 ? 15.602 -12.672 -2.998 1 93.88 99 PHE A CA 1
ATOM 777 C C . PHE A 1 99 ? 15.531 -13.328 -1.626 1 93.88 99 PHE A C 1
ATOM 779 O O . PHE A 1 99 ? 14.953 -14.406 -1.479 1 93.88 99 PHE A O 1
ATOM 786 N N . TRP A 1 100 ? 16.094 -12.594 -0.642 1 93.94 100 TRP A N 1
ATOM 787 C CA . TRP A 1 100 ? 16.109 -13.102 0.727 1 93.94 100 TRP A CA 1
ATOM 788 C C . TRP A 1 100 ? 16.922 -14.383 0.823 1 93.94 100 TRP A C 1
ATOM 790 O O . TRP A 1 100 ? 17.75 -14.672 -0.048 1 93.94 100 TRP A O 1
ATOM 800 N N . GLU A 1 101 ? 16.891 -15.109 1.877 1 92.56 101 GLU A N 1
ATOM 801 C CA . GLU A 1 101 ? 17.812 -16.219 2.146 1 92.56 101 GLU A CA 1
ATOM 802 C C . GLU A 1 101 ? 17.562 -17.375 1.189 1 92.56 101 GLU A C 1
ATOM 804 O O . GLU A 1 101 ? 18.516 -17.969 0.665 1 92.56 101 GLU A O 1
ATOM 809 N N . ASN A 1 102 ? 16.281 -17.703 0.84 1 95 102 ASN A N 1
ATOM 810 C CA . ASN A 1 102 ? 15.969 -18.922 0.11 1 95 102 ASN A CA 1
ATOM 811 C C . ASN A 1 102 ? 15.203 -18.625 -1.175 1 95 102 ASN A C 1
ATOM 813 O O . ASN A 1 102 ? 14.828 -19.547 -1.904 1 95 102 ASN A O 1
ATOM 817 N N . GLY A 1 103 ? 14.938 -17.359 -1.391 1 96.5 103 GLY A N 1
ATOM 818 C CA . GLY A 1 103 ? 14.18 -17.016 -2.582 1 96.5 103 GLY A CA 1
ATOM 819 C C . GLY A 1 103 ? 12.703 -16.781 -2.305 1 96.5 103 GLY A C 1
ATOM 820 O O . GLY A 1 103 ? 12.242 -16.969 -1.177 1 96.5 103 GLY A O 1
ATOM 821 N N . ILE A 1 104 ? 12.023 -16.297 -3.285 1 97.5 104 ILE A N 1
ATOM 822 C CA . ILE A 1 104 ? 10.586 -16.078 -3.191 1 97.5 104 ILE A CA 1
ATOM 823 C C . ILE A 1 104 ? 9.898 -16.609 -4.449 1 97.5 104 ILE A C 1
ATOM 825 O O . ILE A 1 104 ? 10.516 -16.703 -5.508 1 97.5 104 ILE A O 1
ATOM 829 N N . ARG A 1 105 ? 8.695 -17.016 -4.328 1 98.62 105 ARG A N 1
ATOM 830 C CA . ARG A 1 105 ? 7.766 -17.281 -5.422 1 98.62 105 ARG A CA 1
ATOM 831 C C . ARG A 1 105 ? 6.633 -16.266 -5.453 1 98.62 105 ARG A C 1
ATOM 833 O O . ARG A 1 105 ? 6.141 -15.852 -4.402 1 98.62 105 ARG A O 1
ATOM 840 N N . TYR A 1 106 ? 6.281 -15.883 -6.633 1 98.81 106 TYR A N 1
ATOM 841 C CA . TYR A 1 106 ? 5.254 -14.844 -6.691 1 98.81 106 TYR A CA 1
ATOM 842 C C . TYR A 1 106 ? 4.484 -14.914 -8 1 98.81 106 TYR A C 1
ATOM 844 O O . TYR A 1 106 ? 4.922 -15.57 -8.953 1 98.81 106 TYR A O 1
ATOM 852 N N . PHE A 1 107 ? 3.344 -14.305 -8.07 1 98.88 107 PHE A N 1
ATOM 853 C CA . PHE A 1 107 ? 2.633 -13.984 -9.305 1 98.88 107 PHE A CA 1
ATOM 854 C C . PHE A 1 107 ? 1.74 -12.758 -9.109 1 98.88 107 PHE A C 1
ATOM 856 O O . PHE A 1 107 ? 1.394 -12.406 -7.98 1 98.88 107 PHE A O 1
ATOM 863 N N . ASN A 1 108 ? 1.399 -12.117 -10.227 1 98.88 108 ASN A N 1
ATOM 864 C CA . ASN A 1 108 ? 0.609 -10.891 -10.195 1 98.88 108 ASN A CA 1
ATOM 865 C C . ASN A 1 108 ? -0.704 -11.055 -10.953 1 98.88 108 ASN A C 1
ATOM 867 O O . ASN A 1 108 ? -0.768 -11.789 -11.945 1 98.88 108 ASN A O 1
ATOM 871 N N . PHE A 1 109 ? -1.725 -10.344 -10.531 1 98.81 109 PHE A N 1
ATOM 872 C CA . PHE A 1 109 ? -3.004 -10.266 -11.227 1 98.81 109 PHE A CA 1
ATOM 873 C C . PHE A 1 109 ? -3.693 -8.938 -10.938 1 98.81 109 PHE A C 1
ATOM 875 O O . PHE A 1 109 ? -3.266 -8.188 -10.062 1 98.81 109 PHE A O 1
ATOM 882 N N . TYR A 1 110 ? -4.723 -8.586 -11.672 1 98.69 110 TYR A N 1
ATOM 883 C CA . TYR A 1 110 ? -5.398 -7.297 -11.555 1 98.69 110 TYR A CA 1
ATOM 884 C C . TYR A 1 110 ? -6.609 -7.398 -10.633 1 98.69 110 TYR A C 1
ATOM 886 O O . TYR A 1 110 ? -7.332 -8.398 -10.656 1 98.69 110 TYR A O 1
ATOM 894 N N . GLY A 1 111 ? -6.777 -6.363 -9.805 1 98.5 111 GLY A N 1
ATOM 895 C CA . GLY A 1 111 ? -8.07 -6.121 -9.188 1 98.5 111 GLY A CA 1
ATOM 896 C C . GLY A 1 111 ? -9.047 -5.402 -10.102 1 98.5 111 GLY A C 1
ATOM 897 O O . GLY A 1 111 ? -8.734 -5.137 -11.266 1 98.5 111 GLY A O 1
ATOM 898 N N . PRO A 1 112 ? -10.211 -5.031 -9.555 1 98.31 112 PRO A N 1
ATOM 899 C CA . PRO A 1 112 ? -11.273 -4.477 -10.398 1 98.31 112 PRO A CA 1
ATOM 900 C C . PRO A 1 112 ? -10.961 -3.07 -10.891 1 98.31 112 PRO A C 1
ATOM 902 O O . PRO A 1 112 ? -11.594 -2.59 -11.836 1 98.31 112 PRO A O 1
ATOM 905 N N . ASN A 1 113 ? -10.031 -2.363 -10.289 1 98.38 113 ASN A N 1
ATOM 906 C CA . ASN A 1 113 ? -9.672 -1.005 -10.68 1 98.38 113 ASN A CA 1
ATOM 907 C C . ASN A 1 113 ? -8.336 -0.968 -11.422 1 98.38 113 ASN A C 1
ATOM 909 O O . ASN A 1 113 ? -7.723 0.093 -11.555 1 98.38 113 ASN A O 1
ATOM 913 N N . HIS A 1 114 ? -7.828 -2.156 -11.68 1 98.31 114 HIS A N 1
ATOM 914 C CA . HIS A 1 114 ? -6.547 -2.391 -12.336 1 98.31 114 HIS A CA 1
ATOM 915 C C . HIS A 1 114 ? -5.387 -2.178 -11.367 1 98.31 114 HIS A C 1
ATOM 917 O O . HIS A 1 114 ? -4.273 -1.848 -11.789 1 98.31 114 HIS A O 1
ATOM 923 N N . GLU A 1 115 ? -5.719 -2.211 -10.141 1 98.75 115 GLU A N 1
ATOM 924 C CA . GLU A 1 115 ? -4.629 -2.316 -9.18 1 98.75 115 GLU A CA 1
ATOM 925 C C . GLU A 1 115 ? -3.955 -3.684 -9.25 1 98.75 115 GLU A C 1
ATOM 927 O O . GLU A 1 115 ? -4.621 -4.695 -9.477 1 98.75 115 GLU A O 1
ATOM 932 N N . ILE A 1 116 ? -2.664 -3.693 -9.078 1 98.88 116 ILE A N 1
ATOM 933 C CA . ILE A 1 116 ? -1.907 -4.938 -9.164 1 98.88 116 ILE A CA 1
ATOM 934 C C . ILE A 1 116 ? -1.767 -5.559 -7.781 1 98.88 116 ILE A C 1
ATOM 936 O O . ILE A 1 116 ? -1.264 -4.918 -6.852 1 98.88 116 ILE A O 1
ATOM 940 N N . ILE A 1 117 ? -2.26 -6.738 -7.703 1 98.94 117 ILE A N 1
ATOM 941 C CA . ILE A 1 117 ? -2.078 -7.566 -6.516 1 98.94 117 ILE A CA 1
ATOM 942 C C . ILE A 1 117 ? -1.005 -8.617 -6.777 1 98.94 117 ILE A C 1
ATOM 944 O O . ILE A 1 117 ? -1.093 -9.375 -7.746 1 98.94 117 ILE A O 1
ATOM 948 N N . GLU A 1 118 ? -0.019 -8.602 -5.953 1 98.94 118 GLU A N 1
ATOM 949 C CA . GLU A 1 118 ? 0.995 -9.648 -5.969 1 98.94 118 GLU A CA 1
ATOM 950 C C . GLU A 1 118 ? 0.764 -10.656 -4.844 1 98.94 118 GLU A C 1
ATOM 952 O O . GLU A 1 118 ? 0.486 -10.266 -3.707 1 98.94 118 GLU A O 1
ATOM 957 N N . ILE A 1 119 ? 0.769 -11.883 -5.211 1 98.94 119 ILE A N 1
ATOM 958 C CA . ILE A 1 119 ? 0.878 -12.93 -4.207 1 98.94 119 ILE A CA 1
ATOM 959 C C . ILE A 1 119 ? 2.332 -13.375 -4.082 1 98.94 119 ILE A C 1
ATOM 961 O O . ILE A 1 119 ? 2.992 -13.656 -5.086 1 98.94 119 ILE A O 1
ATOM 965 N N . SER A 1 120 ? 2.771 -13.367 -2.857 1 98.81 120 SER A N 1
ATOM 966 C CA . SER A 1 120 ? 4.18 -13.688 -2.65 1 98.81 120 SER A CA 1
ATOM 967 C C . SER A 1 120 ? 4.355 -14.672 -1.5 1 98.81 120 SER A C 1
ATOM 969 O O . SER A 1 120 ? 3.707 -14.547 -0.46 1 98.81 120 SER A O 1
ATOM 971 N N . GLN A 1 121 ? 5.211 -15.641 -1.701 1 98.75 121 GLN A N 1
ATOM 972 C CA . GLN A 1 121 ? 5.598 -16.609 -0.682 1 98.75 121 GLN A CA 1
ATOM 973 C C . GLN A 1 121 ? 7.113 -16.656 -0.513 1 98.75 121 GLN A C 1
ATOM 975 O O . GLN A 1 121 ? 7.84 -16.906 -1.476 1 98.75 121 GLN A O 1
ATOM 980 N N . MET A 1 122 ? 7.551 -16.375 0.667 1 96.25 122 MET A N 1
ATOM 981 C CA . MET A 1 122 ? 8.969 -16.547 0.979 1 96.25 122 MET A CA 1
ATOM 982 C C . MET A 1 122 ? 9.305 -18.031 1.119 1 96.25 122 MET A C 1
ATOM 984 O O . MET A 1 122 ? 8.609 -18.766 1.819 1 96.25 122 MET A O 1
ATOM 988 N N . LYS A 1 123 ? 10.328 -18.391 0.409 1 92.25 123 LYS A N 1
ATOM 989 C CA . LYS A 1 123 ? 10.742 -19.781 0.492 1 92.25 123 LYS A CA 1
ATOM 990 C C . LYS A 1 123 ? 11.43 -20.078 1.821 1 92.25 123 LYS A C 1
ATOM 992 O O . LYS A 1 123 ? 12.188 -19.25 2.326 1 92.25 123 LYS A O 1
ATOM 997 N N . LYS A 1 124 ? 11.055 -21.188 2.381 1 83.25 124 LYS A N 1
ATOM 998 C CA . LYS A 1 124 ? 11.664 -21.625 3.629 1 83.25 124 LYS A CA 1
ATOM 999 C C . LYS A 1 124 ? 12.891 -22.5 3.361 1 83.25 124 LYS A C 1
ATOM 1001 O O . LYS A 1 124 ? 12.969 -23.156 2.326 1 83.25 124 LYS A O 1
ATOM 1006 N N . MET B 1 1 ? -8.578 -20.469 -0.42 1 94.94 1 MET B N 1
ATOM 1007 C CA . MET B 1 1 ? -7.234 -19.906 -0.335 1 94.94 1 MET B CA 1
ATOM 1008 C C . MET B 1 1 ? -7.055 -19.125 0.966 1 94.94 1 MET B C 1
ATOM 1010 O O . MET B 1 1 ? -8.031 -18.625 1.536 1 94.94 1 MET B O 1
ATOM 1014 N N . LYS B 1 2 ? -5.75 -19.125 1.396 1 97.75 2 LYS B N 1
ATOM 1015 C CA . LYS B 1 2 ? -5.441 -18.406 2.625 1 97.75 2 LYS B CA 1
ATOM 1016 C C . LYS B 1 2 ? -4.328 -17.391 2.396 1 97.75 2 LYS B C 1
ATOM 1018 O O . LYS B 1 2 ? -3.254 -17.734 1.898 1 97.75 2 LYS B O 1
ATOM 1023 N N . LEU B 1 3 ? -4.633 -16.156 2.771 1 98.75 3 LEU B N 1
ATOM 1024 C CA . LEU B 1 3 ? -3.658 -15.078 2.738 1 98.75 3 LEU B CA 1
ATOM 1025 C C . LEU B 1 3 ? -3.371 -14.562 4.145 1 98.75 3 LEU B C 1
ATOM 1027 O O . LEU B 1 3 ? -4.27 -14.5 4.984 1 98.75 3 LEU B O 1
ATOM 1031 N N . ASN B 1 4 ? -2.145 -14.164 4.395 1 98.5 4 ASN B N 1
ATOM 1032 C CA . ASN B 1 4 ? -1.688 -13.867 5.746 1 98.5 4 ASN B CA 1
ATOM 1033 C C . ASN B 1 4 ? -1.695 -12.359 6.023 1 98.5 4 ASN B C 1
ATOM 1035 O O . ASN B 1 4 ? -1.454 -11.93 7.152 1 98.5 4 ASN B O 1
ATOM 1039 N N . GLY B 1 5 ? -1.929 -11.578 5.051 1 98.19 5 GLY B N 1
ATOM 1040 C CA . GLY B 1 5 ? -1.819 -10.133 5.18 1 98.19 5 GLY B CA 1
ATOM 1041 C C . GLY B 1 5 ? -0.801 -9.531 4.23 1 98.19 5 GLY B C 1
ATOM 1042 O O . GLY B 1 5 ? -0.389 -10.172 3.262 1 98.19 5 GLY B O 1
ATOM 1043 N N . LEU B 1 6 ? -0.43 -8.312 4.453 1 98.62 6 LEU B N 1
ATOM 1044 C CA . LEU B 1 6 ? 0.48 -7.559 3.598 1 98.62 6 LEU B CA 1
ATOM 1045 C C . LEU B 1 6 ? 1.904 -8.086 3.717 1 98.62 6 LEU B C 1
ATOM 1047 O O . LEU B 1 6 ? 2.396 -8.312 4.824 1 98.62 6 LEU B O 1
ATOM 1051 N N . GLN B 1 7 ? 2.498 -8.398 2.637 1 98.62 7 GLN B N 1
ATOM 1052 C CA . GLN B 1 7 ? 3.922 -8.727 2.648 1 98.62 7 GLN B CA 1
ATOM 1053 C C . GLN B 1 7 ? 4.773 -7.488 2.383 1 98.62 7 GLN B C 1
ATOM 1055 O O . GLN B 1 7 ? 5.754 -7.238 3.088 1 98.62 7 GLN B O 1
ATOM 1060 N N . HIS B 1 8 ? 4.43 -6.719 1.347 1 98.81 8 HIS B N 1
ATOM 1061 C CA . HIS B 1 8 ? 5.109 -5.457 1.074 1 98.81 8 HIS B CA 1
ATOM 1062 C C . HIS B 1 8 ? 4.32 -4.609 0.082 1 98.81 8 HIS B C 1
ATOM 1064 O O . HIS B 1 8 ? 3.322 -5.07 -0.478 1 98.81 8 HIS B O 1
ATOM 1070 N N . ILE B 1 9 ? 4.711 -3.354 -0.065 1 98.88 9 ILE B N 1
ATOM 1071 C CA . ILE B 1 9 ? 4.227 -2.428 -1.084 1 98.88 9 ILE B CA 1
ATOM 1072 C C . ILE B 1 9 ? 5.367 -2.07 -2.037 1 98.88 9 ILE B C 1
ATOM 1074 O O . ILE B 1 9 ? 6.461 -1.715 -1.599 1 98.88 9 ILE B O 1
ATOM 1078 N N . GLY B 1 10 ? 5.113 -2.174 -3.309 1 98.81 10 GLY B N 1
ATOM 1079 C CA . GLY B 1 10 ? 6.164 -1.939 -4.285 1 98.81 10 GLY B CA 1
ATOM 1080 C C . GLY B 1 10 ? 6.102 -0.559 -4.91 1 98.81 10 GLY B C 1
ATOM 1081 O O . GLY B 1 10 ? 5.066 -0.164 -5.449 1 98.81 10 GLY B O 1
ATOM 1082 N N . ILE B 1 11 ? 7.203 0.138 -4.918 1 98.88 11 ILE B N 1
ATOM 1083 C CA . ILE B 1 11 ? 7.32 1.478 -5.484 1 98.88 11 ILE B CA 1
ATOM 1084 C C . ILE B 1 11 ? 8.602 1.583 -6.305 1 98.88 11 ILE B C 1
ATOM 1086 O O . ILE B 1 11 ? 9.703 1.563 -5.75 1 98.88 11 ILE B O 1
ATOM 1090 N N . PRO B 1 12 ? 8.445 1.722 -7.633 1 98.75 12 PRO B N 1
ATOM 1091 C CA . PRO B 1 12 ? 9.641 1.939 -8.438 1 98.75 12 PRO B CA 1
ATOM 1092 C C . PRO B 1 12 ? 10.258 3.322 -8.227 1 98.75 12 PRO B C 1
ATOM 1094 O O . PRO B 1 12 ? 9.57 4.242 -7.773 1 98.75 12 PRO B O 1
ATOM 1097 N N . THR B 1 13 ? 11.531 3.396 -8.523 1 98.75 13 THR B N 1
ATOM 1098 C CA . THR B 1 13 ? 12.227 4.668 -8.352 1 98.75 13 THR B CA 1
ATOM 1099 C C . THR B 1 13 ? 13.25 4.875 -9.469 1 98.75 13 THR B C 1
ATOM 1101 O O . THR B 1 13 ? 13.836 3.912 -9.961 1 98.75 13 THR B O 1
ATOM 1104 N N . LYS B 1 14 ? 13.469 6.117 -9.844 1 97.88 14 LYS B N 1
ATOM 1105 C CA . LYS B 1 14 ? 14.531 6.461 -10.781 1 97.88 14 LYS B CA 1
ATOM 1106 C C . LYS B 1 14 ? 15.836 6.758 -10.055 1 97.88 14 LYS B C 1
ATOM 1108 O O . LYS B 1 14 ? 16.906 6.809 -10.672 1 97.88 14 LYS B O 1
ATOM 1113 N N . ASP B 1 15 ? 15.758 6.996 -8.758 1 98.31 15 ASP B N 1
ATOM 1114 C CA . ASP B 1 15 ? 16.891 7.371 -7.922 1 98.31 15 ASP B CA 1
ATOM 1115 C C . ASP B 1 15 ? 16.828 6.668 -6.57 1 98.31 15 ASP B C 1
ATOM 1117 O O . ASP B 1 15 ? 16.234 7.18 -5.621 1 98.31 15 ASP B O 1
ATOM 1121 N N . PHE B 1 16 ? 17.547 5.555 -6.453 1 98.5 16 PHE B N 1
ATOM 1122 C CA . PHE B 1 16 ? 17.516 4.715 -5.262 1 98.5 16 PHE B CA 1
ATOM 1123 C C . PHE B 1 16 ? 18 5.484 -4.039 1 98.5 16 PHE B C 1
ATOM 1125 O O . PHE B 1 16 ? 17.438 5.359 -2.953 1 98.5 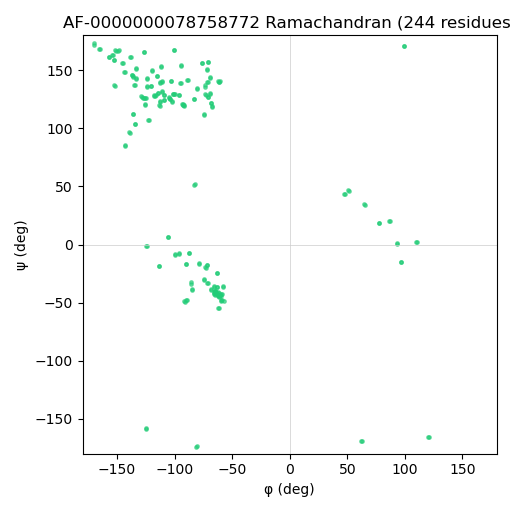16 PHE B O 1
ATOM 1132 N N . GLY B 1 17 ? 19.031 6.254 -4.172 1 98.5 17 GLY B N 1
ATOM 1133 C CA . GLY B 1 17 ? 19.578 7.043 -3.074 1 98.5 17 GLY B CA 1
ATOM 1134 C C . GLY B 1 17 ? 18.578 8.031 -2.506 1 98.5 17 GLY B C 1
ATOM 1135 O O . GLY B 1 17 ? 18.453 8.156 -1.285 1 98.5 17 GLY B O 1
ATOM 1136 N N . ALA B 1 18 ? 17.875 8.719 -3.395 1 98.62 18 ALA B N 1
ATOM 1137 C CA . ALA B 1 18 ? 16.875 9.688 -2.963 1 98.62 18 ALA B CA 1
ATOM 1138 C C . ALA B 1 18 ? 15.742 9 -2.209 1 98.62 18 ALA B C 1
ATOM 1140 O O . ALA B 1 18 ? 15.273 9.508 -1.187 1 98.62 18 ALA B O 1
ATOM 1141 N N . SER B 1 19 ? 15.312 7.867 -2.707 1 98.81 19 SER B N 1
ATOM 1142 C CA . SER B 1 19 ? 14.258 7.121 -2.033 1 98.81 19 SER B CA 1
ATOM 1143 C C . SER B 1 19 ? 14.719 6.617 -0.668 1 98.81 19 SER B C 1
ATOM 1145 O O . SER B 1 19 ? 13.961 6.66 0.303 1 98.81 19 SER B O 1
ATOM 1147 N N . LYS B 1 20 ? 15.953 6.176 -0.642 1 98.75 20 LYS B N 1
ATOM 1148 C CA . LYS B 1 20 ? 16.516 5.703 0.621 1 98.75 20 LYS B CA 1
ATOM 1149 C C . LYS B 1 20 ? 16.516 6.812 1.67 1 98.75 20 LYS B C 1
ATOM 1151 O O . LYS B 1 20 ? 16.031 6.613 2.789 1 98.75 20 LYS B O 1
ATOM 1156 N N . ILE B 1 21 ? 16.969 7.938 1.32 1 98.75 21 ILE B N 1
ATOM 1157 C CA . ILE B 1 21 ? 17.016 9.078 2.229 1 98.75 21 ILE B CA 1
ATOM 1158 C C . ILE B 1 21 ? 15.602 9.422 2.697 1 98.75 21 ILE B C 1
ATOM 1160 O O . ILE B 1 21 ? 15.375 9.648 3.887 1 98.75 21 ILE B O 1
ATOM 1164 N N . PHE B 1 22 ? 14.664 9.398 1.795 1 98.88 22 PHE B N 1
ATOM 1165 C CA . PHE B 1 22 ? 13.273 9.75 2.07 1 98.88 22 PHE B CA 1
ATOM 1166 C C . PHE B 1 22 ? 12.672 8.797 3.1 1 98.88 22 PHE B C 1
ATOM 1168 O O . PHE B 1 22 ? 12.203 9.227 4.152 1 98.88 22 PHE B O 1
ATOM 1175 N N . TYR B 1 23 ? 12.727 7.539 2.848 1 98.88 23 TYR B N 1
ATOM 1176 C CA . TYR B 1 23 ? 12.055 6.578 3.719 1 98.88 23 TYR B CA 1
ATOM 1177 C C . TYR B 1 23 ? 12.773 6.465 5.059 1 98.88 23 TYR B C 1
ATOM 1179 O O . TYR B 1 23 ? 12.133 6.27 6.098 1 98.88 23 TYR B O 1
ATOM 1187 N N . GLU B 1 24 ? 14.086 6.617 5.043 1 98.81 24 GLU B N 1
ATOM 1188 C CA . GLU B 1 24 ? 14.797 6.633 6.316 1 98.81 24 GLU B CA 1
ATOM 1189 C C . GLU B 1 24 ? 14.414 7.852 7.148 1 98.81 24 GLU B C 1
ATOM 1191 O O . GLU B 1 24 ? 14.336 7.773 8.375 1 98.81 24 GLU B O 1
ATOM 1196 N N . SER B 1 25 ? 14.188 8.984 6.484 1 98.75 25 SER B N 1
ATOM 1197 C CA . SER B 1 25 ? 13.766 10.188 7.199 1 98.75 25 SER B CA 1
ATOM 1198 C C . SER B 1 25 ? 12.406 9.984 7.859 1 98.75 25 SER B C 1
ATOM 1200 O O . SER B 1 25 ? 12.086 10.664 8.836 1 98.75 25 SER B O 1
ATOM 1202 N N . LEU B 1 26 ? 11.602 9.055 7.328 1 98.81 26 LEU B N 1
ATOM 1203 C CA . LEU B 1 26 ? 10.281 8.773 7.883 1 98.81 26 LEU B CA 1
ATOM 1204 C C . LEU B 1 26 ? 10.359 7.727 8.984 1 98.81 26 LEU B C 1
ATOM 1206 O O . LEU B 1 26 ? 9.352 7.387 9.602 1 98.81 26 LEU B O 1
ATOM 1210 N N . GLY B 1 27 ? 11.477 7.148 9.188 1 98.75 27 GLY B N 1
ATOM 1211 C CA . GLY B 1 27 ? 11.656 6.199 10.273 1 98.75 27 GLY B CA 1
ATOM 1212 C C . GLY B 1 27 ? 11.82 4.77 9.797 1 98.75 27 GLY B C 1
ATOM 1213 O O . GLY B 1 27 ? 11.969 3.85 10.602 1 98.75 27 GLY B O 1
ATOM 1214 N N . PHE B 1 28 ? 11.82 4.574 8.492 1 98.88 28 PHE B N 1
ATOM 1215 C CA . PHE B 1 28 ? 12.07 3.238 7.957 1 98.88 28 PHE B CA 1
ATOM 1216 C C . PHE B 1 28 ? 13.547 2.887 8.039 1 98.88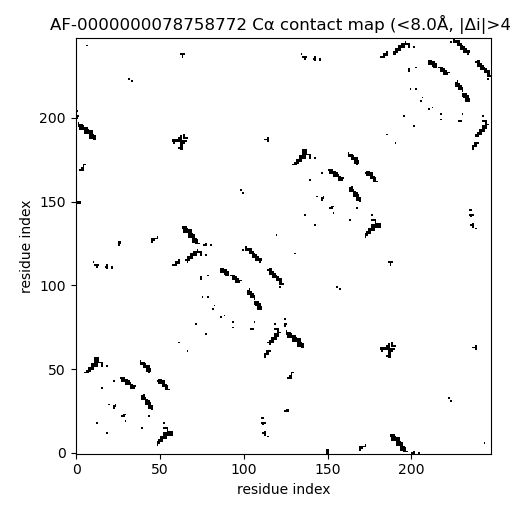 28 PHE B C 1
ATOM 1218 O O . PHE B 1 28 ? 14.406 3.775 8.039 1 98.88 28 PHE B O 1
ATOM 1225 N N . SER B 1 29 ? 13.773 1.553 8.055 1 98.75 29 SER B N 1
ATOM 1226 C CA . SER B 1 29 ? 15.141 1.046 7.992 1 98.75 29 SER B CA 1
ATOM 1227 C C . SER B 1 29 ? 15.32 0.076 6.828 1 98.75 29 SER B C 1
ATOM 1229 O O . SER B 1 29 ? 14.445 -0.76 6.574 1 98.75 29 SER B O 1
ATOM 1231 N N . LEU B 1 30 ? 16.406 0.217 6.109 1 98.75 30 LEU B N 1
ATOM 1232 C CA . LEU B 1 30 ? 16.766 -0.746 5.07 1 98.75 30 LEU B CA 1
ATOM 1233 C C . LEU B 1 30 ? 17.125 -2.096 5.684 1 98.75 30 LEU B C 1
ATOM 1235 O O . LEU B 1 30 ? 18.109 -2.207 6.414 1 98.75 30 LEU B O 1
ATOM 1239 N N . ILE B 1 31 ? 16.406 -3.127 5.371 1 98.5 31 ILE B N 1
ATOM 1240 C CA . ILE B 1 31 ? 16.641 -4.395 6.062 1 98.5 31 ILE B CA 1
ATOM 1241 C C . ILE B 1 31 ? 17.188 -5.426 5.082 1 98.5 31 ILE B C 1
ATOM 1243 O O . ILE B 1 31 ? 17.672 -6.48 5.492 1 98.5 31 ILE B O 1
ATOM 1247 N N . ASN B 1 32 ? 17.016 -5.188 3.791 1 98 32 ASN B N 1
ATOM 1248 C CA . ASN B 1 32 ? 17.547 -6.047 2.738 1 98 32 ASN B CA 1
ATOM 1249 C C . ASN B 1 32 ? 17.812 -5.266 1.457 1 98 32 ASN B C 1
ATOM 1251 O O . ASN B 1 32 ? 17.062 -4.359 1.103 1 98 32 ASN B O 1
ATOM 1255 N N . GLU B 1 33 ? 18.875 -5.516 0.891 1 97.31 33 GLU B N 1
ATOM 1256 C CA . GLU B 1 33 ? 19.266 -4.938 -0.394 1 97.31 33 GLU B CA 1
ATOM 1257 C C . GLU B 1 33 ? 19.688 -6.02 -1.383 1 97.31 33 GLU B C 1
ATOM 1259 O O . GLU B 1 33 ? 20.453 -6.914 -1.037 1 97.31 33 GLU B O 1
ATOM 1264 N N . GLU B 1 34 ? 19.047 -5.938 -2.508 1 95.94 34 GLU B N 1
ATOM 1265 C CA . GLU B 1 34 ? 19.312 -6.914 -3.561 1 95.94 34 GLU B CA 1
ATOM 1266 C C . GLU B 1 34 ? 19.672 -6.227 -4.875 1 95.94 34 GLU B C 1
ATOM 1268 O O . GLU B 1 34 ? 19.562 -5.008 -4.996 1 95.94 34 GLU B O 1
ATOM 1273 N N . MET B 1 35 ? 20.219 -7.102 -5.75 1 94.06 35 MET B N 1
ATOM 1274 C CA . MET B 1 35 ? 20.406 -6.699 -7.141 1 94.06 35 MET B CA 1
ATOM 1275 C C . MET B 1 35 ? 19.562 -7.551 -8.078 1 94.06 35 MET B C 1
ATOM 1277 O O . MET B 1 35 ? 19.5 -8.773 -7.938 1 94.06 35 MET B O 1
ATOM 1281 N N . ASN B 1 36 ? 18.812 -6.867 -8.922 1 90.81 36 ASN B N 1
ATOM 1282 C CA . ASN B 1 36 ? 18.031 -7.562 -9.945 1 90.81 36 ASN B CA 1
ATOM 1283 C C . ASN B 1 36 ? 18.391 -7.07 -11.352 1 90.81 36 ASN B C 1
ATOM 1285 O O . ASN B 1 36 ? 17.969 -5.988 -11.758 1 90.81 36 ASN B O 1
ATOM 1289 N N . VAL B 1 37 ? 19.078 -7.875 -12.086 1 88.75 37 VAL B N 1
ATOM 1290 C CA . VAL B 1 37 ? 19.516 -7.594 -13.445 1 88.75 37 VAL B CA 1
ATOM 1291 C C . VAL B 1 37 ? 20.141 -6.199 -13.516 1 88.75 37 VAL B C 1
ATOM 1293 O O . VAL B 1 37 ? 19.719 -5.367 -14.328 1 88.75 37 VAL B O 1
ATOM 1296 N N . GLY B 1 38 ? 20.969 -5.797 -12.578 1 89.88 38 GLY B N 1
ATOM 1297 C CA . GLY B 1 38 ? 21.75 -4.566 -12.586 1 89.88 38 GLY B CA 1
ATOM 1298 C C . GLY B 1 38 ? 21.047 -3.418 -11.883 1 89.88 38 GLY B C 1
ATOM 1299 O O . GLY B 1 38 ? 21.594 -2.314 -11.797 1 89.88 38 GLY B O 1
ATOM 1300 N N . SER B 1 39 ? 19.906 -3.713 -11.367 1 94.75 39 SER B N 1
ATOM 1301 C CA . SER B 1 39 ? 19.172 -2.664 -10.664 1 94.75 39 SER B CA 1
ATOM 1302 C C . SER B 1 39 ? 19.078 -2.955 -9.172 1 94.75 39 SER B C 1
ATOM 1304 O O . SER B 1 39 ? 18.891 -4.105 -8.773 1 94.75 39 SER B O 1
ATOM 1306 N N . LYS B 1 40 ? 19.219 -1.949 -8.383 1 97.62 40 LYS B N 1
ATOM 1307 C CA . LYS B 1 40 ? 19.109 -2.09 -6.93 1 97.62 40 LYS B CA 1
ATOM 1308 C C . LYS B 1 40 ? 17.672 -2.33 -6.496 1 97.62 40 LYS B C 1
ATOM 1310 O O . LYS B 1 40 ? 16.75 -1.735 -7.051 1 97.62 40 LYS B O 1
ATOM 1315 N N . VAL B 1 41 ? 17.531 -3.172 -5.566 1 98.5 41 VAL B N 1
ATOM 1316 C CA . VAL B 1 41 ? 16.266 -3.406 -4.875 1 98.5 41 VAL B CA 1
ATOM 1317 C C . VAL B 1 41 ? 16.484 -3.301 -3.367 1 98.5 41 VAL B C 1
ATOM 1319 O O . VAL B 1 41 ? 17.391 -3.926 -2.814 1 98.5 41 VAL B O 1
ATOM 1322 N N . GLY B 1 42 ? 15.734 -2.492 -2.756 1 98.75 42 GLY B N 1
ATOM 1323 C CA . GLY B 1 42 ? 15.797 -2.344 -1.31 1 98.75 42 GLY B CA 1
ATOM 1324 C C . GLY B 1 42 ? 14.461 -2.58 -0.629 1 98.75 42 GLY B C 1
ATOM 1325 O O . GLY B 1 42 ? 13.414 -2.215 -1.165 1 98.75 42 GLY B O 1
ATOM 1326 N N . PHE B 1 43 ? 14.539 -3.189 0.52 1 98.81 43 PHE B N 1
ATOM 1327 C CA . PHE B 1 43 ? 13.367 -3.389 1.369 1 98.81 43 PHE B CA 1
ATOM 1328 C C . PHE B 1 43 ? 13.492 -2.58 2.656 1 98.81 43 PHE B C 1
ATOM 1330 O O . PHE B 1 43 ? 14.43 -2.771 3.428 1 98.81 43 PHE B O 1
ATOM 1337 N N . PHE B 1 44 ? 12.547 -1.673 2.875 1 98.88 44 PHE B N 1
ATOM 1338 C CA . PHE B 1 44 ? 12.539 -0.757 4.008 1 98.88 44 PHE B CA 1
ATOM 1339 C C . PHE B 1 44 ? 11.414 -1.101 4.977 1 98.88 44 PHE B C 1
ATOM 1341 O O . PHE B 1 44 ? 10.258 -1.249 4.566 1 98.88 44 PHE B O 1
ATOM 1348 N N . GLU B 1 45 ? 11.758 -1.172 6.242 1 98.81 45 GLU B N 1
ATOM 1349 C CA . GLU B 1 45 ? 10.773 -1.637 7.219 1 98.81 45 GLU B CA 1
ATOM 1350 C C . GLU B 1 45 ? 10.516 -0.579 8.289 1 98.81 45 GLU B C 1
ATOM 1352 O O . GLU B 1 45 ? 11.445 0.09 8.742 1 98.81 45 GLU B O 1
ATOM 1357 N N . LEU B 1 46 ? 9.281 -0.369 8.633 1 98.75 46 LEU B N 1
ATOM 1358 C CA . LEU B 1 46 ? 8.836 0.418 9.781 1 98.75 46 LEU B CA 1
ATOM 1359 C C . LEU B 1 46 ? 7.746 -0.315 10.555 1 98.75 46 LEU B C 1
ATOM 1361 O O . LEU B 1 46 ? 6.598 -0.378 10.109 1 98.75 46 LEU B O 1
ATOM 1365 N N . ASN B 1 47 ? 8.016 -0.908 11.695 1 98.19 47 ASN B N 1
ATOM 1366 C CA . ASN B 1 47 ? 7.082 -1.593 12.578 1 98.19 47 ASN B CA 1
ATOM 1367 C C . ASN B 1 47 ? 6.238 -2.617 11.82 1 98.19 47 ASN B C 1
ATOM 1369 O O . ASN B 1 47 ? 5.012 -2.617 11.93 1 98.19 47 ASN B O 1
ATOM 1373 N N . GLY B 1 48 ? 6.809 -3.434 11.008 1 97.31 48 GLY B N 1
ATOM 1374 C CA . GLY B 1 48 ? 6.145 -4.52 10.305 1 97.31 48 GLY B CA 1
ATOM 1375 C C . GLY B 1 48 ? 5.723 -4.152 8.891 1 97.31 48 GLY B C 1
ATOM 1376 O O . GLY B 1 48 ? 5.395 -5.023 8.086 1 97.31 48 GLY B O 1
ATOM 1377 N N . THR B 1 49 ? 5.703 -2.891 8.547 1 98.5 49 THR B N 1
ATOM 1378 C CA . THR B 1 49 ? 5.402 -2.418 7.199 1 98.5 49 THR B CA 1
ATOM 1379 C C . THR B 1 49 ? 6.645 -2.471 6.316 1 98.5 49 THR B C 1
ATOM 1381 O O . THR B 1 49 ? 7.676 -1.888 6.652 1 98.5 49 THR B O 1
ATOM 1384 N N . ILE B 1 50 ? 6.551 -3.137 5.207 1 98.75 50 ILE B N 1
ATOM 1385 C CA . ILE B 1 50 ? 7.711 -3.234 4.324 1 98.75 50 ILE B CA 1
ATOM 1386 C C . ILE B 1 50 ? 7.395 -2.588 2.979 1 98.75 50 ILE B C 1
ATOM 1388 O O . ILE B 1 50 ? 6.363 -2.883 2.371 1 98.75 50 ILE B O 1
ATOM 1392 N N . ILE B 1 51 ? 8.258 -1.691 2.543 1 98.94 51 ILE B N 1
ATOM 1393 C CA . ILE B 1 51 ? 8.219 -1.067 1.225 1 98.94 51 ILE B CA 1
ATOM 1394 C C . ILE B 1 51 ? 9.375 -1.59 0.376 1 98.94 51 ILE B C 1
ATOM 1396 O O . ILE B 1 51 ? 10.531 -1.573 0.812 1 98.94 51 ILE B O 1
ATOM 1400 N N . GLU B 1 52 ? 9.039 -2.1 -0.74 1 98.88 52 GLU B N 1
ATOM 1401 C CA . GLU B 1 52 ? 10.031 -2.49 -1.734 1 98.88 52 GLU B CA 1
ATOM 1402 C C . GLU B 1 52 ? 10.312 -1.355 -2.717 1 98.88 52 GLU B C 1
ATOM 1404 O O . GLU B 1 52 ? 9.406 -0.909 -3.428 1 98.88 52 GLU B O 1
ATOM 1409 N N . ILE B 1 53 ? 11.539 -0.91 -2.766 1 98.88 53 ILE B N 1
ATOM 1410 C CA . ILE B 1 53 ? 11.984 0.122 -3.693 1 98.88 53 ILE B CA 1
ATOM 1411 C C . ILE B 1 53 ? 12.961 -0.48 -4.699 1 98.88 53 ILE B C 1
ATOM 1413 O O . ILE B 1 53 ? 13.969 -1.088 -4.312 1 98.88 53 ILE B O 1
ATOM 1417 N N . TRP B 1 54 ? 12.641 -0.343 -5.984 1 98.44 54 TRP B N 1
ATOM 1418 C CA . TRP B 1 54 ? 13.57 -0.873 -6.977 1 98.44 54 TRP B CA 1
ATOM 1419 C C . TRP B 1 54 ? 13.758 0.109 -8.125 1 98.44 54 TRP B C 1
ATOM 1421 O O . TRP B 1 54 ? 12.82 0.823 -8.5 1 98.44 54 TRP B O 1
ATOM 1431 N N . GLU B 1 55 ? 14.93 0.124 -8.602 1 98.5 55 GLU B N 1
ATOM 1432 C CA . GLU B 1 55 ? 15.25 1.017 -9.711 1 98.5 55 GLU B CA 1
ATOM 1433 C C . GLU B 1 55 ? 14.547 0.578 -10.992 1 98.5 55 GLU B C 1
ATOM 1435 O O . GLU B 1 55 ? 14.742 -0.546 -11.461 1 98.5 55 GLU B O 1
ATOM 1440 N N . ASP B 1 56 ? 13.75 1.484 -11.516 1 97.88 56 ASP B N 1
ATOM 1441 C CA . ASP B 1 56 ? 12.984 1.288 -12.734 1 97.88 56 ASP B CA 1
ATOM 1442 C C . ASP B 1 56 ? 12.359 2.598 -13.211 1 97.88 56 ASP B C 1
ATOM 1444 O O . ASP B 1 56 ? 12.477 3.625 -12.539 1 97.88 56 ASP B O 1
ATOM 1448 N N . LYS B 1 57 ? 11.789 2.547 -14.383 1 97 57 LYS B N 1
ATOM 1449 C CA . LYS B 1 57 ? 10.984 3.693 -14.812 1 97 57 LYS B CA 1
ATOM 1450 C C . LYS B 1 57 ? 9.812 3.93 -13.867 1 97 57 LYS B C 1
ATOM 1452 O O . LYS B 1 57 ? 9.211 2.977 -13.367 1 97 57 LYS B O 1
ATOM 1457 N N . THR B 1 58 ? 9.539 5.18 -13.609 1 97.44 58 THR B N 1
ATOM 1458 C CA . THR B 1 58 ? 8.414 5.559 -12.766 1 97.44 58 THR B CA 1
ATOM 1459 C C . THR B 1 58 ? 7.332 6.254 -13.586 1 97.44 58 THR B C 1
ATOM 1461 O O . THR B 1 58 ? 7.629 6.875 -14.609 1 97.44 58 THR B O 1
ATOM 1464 N N . THR B 1 59 ? 6.121 6.164 -13.148 1 96.5 59 THR B N 1
ATOM 1465 C CA . THR B 1 59 ? 5.035 6.887 -13.805 1 96.5 59 THR B CA 1
ATOM 1466 C C . THR B 1 59 ? 4.926 8.305 -13.258 1 96.5 59 THR B C 1
ATOM 1468 O O . THR B 1 59 ? 4.445 9.203 -13.953 1 96.5 59 THR B O 1
ATOM 1471 N N . GLU B 1 60 ? 5.207 8.492 -12 1 95.81 60 GLU B N 1
ATOM 1472 C CA . GLU B 1 60 ? 5.238 9.781 -11.305 1 95.81 60 GLU B CA 1
ATOM 1473 C C . GLU B 1 60 ? 3.85 10.406 -11.25 1 95.81 60 GLU B C 1
ATOM 1475 O O . GLU B 1 60 ? 3.705 11.617 -11.43 1 95.81 60 GLU B O 1
ATOM 1480 N N . CYS B 1 61 ? 2.867 9.602 -11.148 1 96.56 61 CYS B N 1
ATOM 1481 C CA . CYS B 1 61 ? 1.49 10.055 -10.984 1 96.56 61 CYS B CA 1
ATOM 1482 C C . CYS B 1 61 ? 0.69 9.062 -10.148 1 96.56 61 CYS B C 1
ATOM 1484 O O . CYS B 1 61 ? 1.141 7.938 -9.906 1 96.56 61 CYS B O 1
ATOM 1486 N N . ARG B 1 62 ? -0.457 9.547 -9.758 1 96.38 62 ARG B N 1
ATOM 1487 C CA . ARG B 1 62 ? -1.412 8.664 -9.094 1 96.38 62 ARG B CA 1
ATOM 1488 C C . ARG B 1 62 ? -1.84 7.527 -10.016 1 96.38 62 ARG B C 1
ATOM 1490 O O . ARG B 1 62 ? -2.039 7.734 -11.211 1 96.38 62 ARG B O 1
ATOM 1497 N N . GLY B 1 63 ? -1.961 6.336 -9.477 1 98.06 63 GLY B N 1
ATOM 1498 C CA . GLY B 1 63 ? -2.488 5.203 -10.227 1 98.06 63 GLY B CA 1
ATOM 1499 C C . GLY B 1 63 ? -3.672 4.543 -9.547 1 98.06 63 GLY B C 1
ATOM 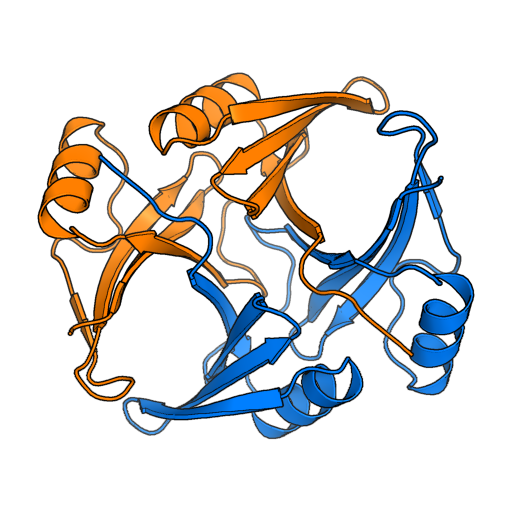1500 O O . GLY B 1 63 ? -4.402 5.188 -8.789 1 98.06 63 GLY B O 1
ATOM 1501 N N . ALA B 1 64 ? -3.881 3.289 -9.953 1 98.56 64 ALA B N 1
ATOM 1502 C CA . ALA B 1 64 ? -4.973 2.52 -9.359 1 98.56 64 ALA B CA 1
ATOM 1503 C C . ALA B 1 64 ? -4.824 2.42 -7.848 1 98.56 64 ALA B C 1
ATOM 1505 O O . ALA B 1 64 ? -5.82 2.355 -7.121 1 98.56 64 ALA B O 1
ATOM 1506 N N . ILE B 1 65 ? -3.621 2.33 -7.414 1 98.81 65 ILE B N 1
ATOM 1507 C CA . ILE B 1 65 ? -3.318 2.506 -5.996 1 98.81 65 ILE B CA 1
ATOM 1508 C C . ILE B 1 65 ? -2.953 3.963 -5.727 1 98.81 65 ILE B C 1
ATOM 1510 O O . ILE B 1 65 ? -1.96 4.469 -6.254 1 98.81 65 ILE B O 1
ATOM 1514 N N . ASP B 1 66 ? -3.713 4.559 -4.891 1 98.69 66 ASP B N 1
ATOM 1515 C CA . ASP B 1 66 ? -3.676 6.016 -4.801 1 98.69 66 ASP B CA 1
ATOM 1516 C C . ASP B 1 66 ? -2.643 6.477 -3.775 1 98.69 66 ASP B C 1
ATOM 1518 O O . ASP B 1 66 ? -1.852 7.383 -4.047 1 98.69 66 ASP B O 1
ATOM 1522 N N . HIS B 1 67 ? -2.668 5.855 -2.566 1 98.88 67 HIS B N 1
ATOM 1523 C CA . HIS B 1 67 ? -1.775 6.336 -1.519 1 98.88 67 HIS B CA 1
ATOM 1524 C C . HIS B 1 67 ? -1.509 5.246 -0.482 1 98.88 67 HIS B C 1
ATOM 1526 O O . HIS B 1 67 ? -2.221 4.242 -0.433 1 98.88 67 HIS B O 1
ATOM 1532 N N . LEU B 1 68 ? -0.42 5.445 0.293 1 98.5 68 LEU B N 1
ATOM 1533 C CA . LEU B 1 68 ? -0.141 4.723 1.53 1 98.5 68 LEU B CA 1
ATOM 1534 C C . LEU B 1 68 ? -0.297 5.637 2.74 1 98.5 68 LEU B C 1
ATOM 1536 O O . LEU B 1 68 ? 0.259 6.738 2.768 1 98.5 68 LEU B O 1
ATOM 1540 N N . ALA B 1 69 ? -1.045 5.211 3.689 1 98.88 69 ALA B N 1
ATOM 1541 C CA . ALA B 1 69 ? -1.261 5.996 4.902 1 98.88 69 ALA B CA 1
ATOM 1542 C C . ALA B 1 69 ? -0.454 5.438 6.07 1 98.88 69 ALA B C 1
ATOM 1544 O O . ALA B 1 69 ? -0.55 4.25 6.387 1 98.88 69 ALA B O 1
ATOM 1545 N N . LEU B 1 70 ? 0.292 6.254 6.641 1 98.94 70 LEU B N 1
ATOM 1546 C CA . LEU B 1 70 ? 1.069 5.883 7.816 1 98.94 70 LEU B CA 1
ATOM 1547 C C . LEU B 1 70 ? 0.433 6.438 9.086 1 98.94 70 LEU B C 1
ATOM 1549 O O . LEU B 1 70 ? -0.048 7.57 9.102 1 98.94 70 LEU B O 1
ATOM 1553 N N . ASP B 1 71 ? 0.473 5.637 10.102 1 98.81 71 ASP B N 1
ATOM 1554 C CA . ASP B 1 71 ? -0.192 5.918 11.367 1 98.81 71 ASP B CA 1
ATOM 1555 C C . ASP B 1 71 ? 0.726 6.699 12.305 1 98.81 71 ASP B C 1
ATOM 1557 O O . ASP B 1 71 ? 1.929 6.438 12.367 1 98.81 71 ASP B O 1
ATOM 1561 N N . THR B 1 72 ? 0.155 7.66 13.062 1 98.88 72 THR B N 1
ATOM 1562 C CA . THR B 1 72 ? 0.91 8.367 14.086 1 98.88 72 THR B CA 1
ATOM 1563 C C . THR B 1 72 ? 0.017 8.703 15.273 1 98.88 72 THR B C 1
ATOM 1565 O O . THR B 1 72 ? -1.209 8.742 15.148 1 98.88 72 THR B O 1
ATOM 1568 N N . ASP B 1 73 ? 0.648 8.883 16.438 1 98.5 73 ASP B N 1
ATOM 1569 C CA . ASP B 1 73 ? -0.074 9.328 17.625 1 98.5 73 ASP B CA 1
ATOM 1570 C C . ASP B 1 73 ? 0.037 10.836 17.812 1 98.5 73 ASP B C 1
ATOM 1572 O O . ASP B 1 73 ? -0.621 11.414 18.672 1 98.5 73 ASP B O 1
ATOM 1576 N N . ASP B 1 74 ? 0.865 11.492 16.984 1 98.69 74 ASP B N 1
ATOM 1577 C CA . ASP B 1 74 ? 1.089 12.93 17.109 1 98.69 74 ASP B CA 1
ATOM 1578 C C . ASP B 1 74 ? 1.25 13.586 15.734 1 98.69 74 ASP B C 1
ATOM 1580 O O . ASP B 1 74 ? 2.365 13.914 15.328 1 98.69 74 ASP B O 1
ATOM 1584 N N . ILE B 1 75 ? 0.117 13.93 15.156 1 98.75 75 ILE B N 1
ATOM 1585 C CA . ILE B 1 75 ? 0.117 14.391 13.773 1 98.75 75 ILE B CA 1
ATOM 1586 C C . ILE B 1 75 ? 0.671 15.812 13.703 1 98.75 75 ILE B C 1
ATOM 1588 O O . ILE B 1 75 ? 1.271 16.203 12.695 1 98.75 75 ILE B O 1
ATOM 1592 N N . ASP B 1 76 ? 0.496 16.578 14.719 1 98.81 76 ASP B N 1
ATOM 1593 C CA . ASP B 1 76 ? 1.045 17.938 14.727 1 98.81 76 ASP B CA 1
ATOM 1594 C C . ASP B 1 76 ? 2.568 17.906 14.633 1 98.81 76 ASP B C 1
ATOM 1596 O O . ASP B 1 76 ? 3.16 18.656 13.852 1 98.81 76 ASP B O 1
ATOM 1600 N N . GLU B 1 77 ? 3.129 17.031 15.367 1 98.81 77 GLU B N 1
ATOM 1601 C CA . GLU B 1 77 ? 4.582 16.906 15.336 1 98.81 77 GLU B CA 1
ATOM 1602 C C . GLU B 1 77 ? 5.059 16.422 13.969 1 98.81 77 GLU B C 1
ATOM 1604 O O . GLU B 1 77 ? 6.055 16.922 13.438 1 98.81 77 GLU B O 1
ATOM 1609 N N . VAL B 1 78 ? 4.363 15.461 13.43 1 98.88 78 VAL B N 1
ATOM 1610 C CA . VAL B 1 78 ? 4.762 14.914 12.133 1 98.88 78 VAL B CA 1
ATOM 1611 C C . VAL B 1 78 ? 4.609 15.984 11.055 1 98.88 78 VAL B C 1
ATOM 1613 O O . VAL B 1 78 ? 5.473 16.125 10.188 1 98.88 78 VAL B O 1
ATOM 1616 N N . PHE B 1 79 ? 3.555 16.734 11.117 1 98.88 79 PHE B N 1
ATOM 1617 C CA . PHE B 1 79 ? 3.32 17.797 10.156 1 98.88 79 PHE B CA 1
ATOM 1618 C C . PHE B 1 79 ? 4.465 18.812 10.172 1 98.88 79 PHE B C 1
ATOM 1620 O O . PHE B 1 79 ? 5.008 19.156 9.125 1 98.88 79 PHE B O 1
ATOM 1627 N N . ASN B 1 80 ? 4.832 19.219 11.336 1 98.69 80 ASN B N 1
ATOM 1628 C CA . ASN B 1 80 ? 5.941 20.156 11.484 1 98.69 80 ASN B CA 1
ATOM 1629 C C . ASN B 1 80 ? 7.246 19.578 10.945 1 98.69 80 ASN B C 1
ATOM 1631 O O . ASN B 1 80 ? 8.016 20.266 10.281 1 98.69 80 ASN B O 1
ATOM 1635 N N . SER B 1 81 ? 7.5 18.344 11.242 1 98.69 81 SER B N 1
ATOM 1636 C CA . SER B 1 81 ? 8.711 17.672 10.781 1 98.69 81 SER B CA 1
ATOM 1637 C C . SER B 1 81 ? 8.766 17.609 9.258 1 98.69 81 SER B C 1
ATOM 16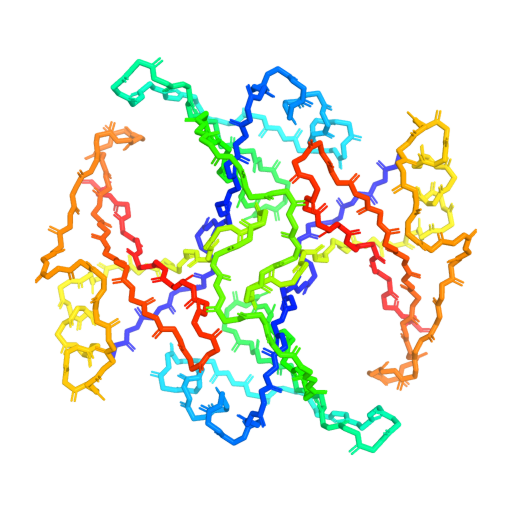39 O O . SER B 1 81 ? 9.82 17.859 8.664 1 98.69 81 SER B O 1
ATOM 1641 N N . ILE B 1 82 ? 7.633 17.281 8.641 1 98.69 82 ILE B N 1
ATOM 1642 C CA . ILE B 1 82 ? 7.566 17.172 7.188 1 98.69 82 ILE B CA 1
ATOM 1643 C C . ILE B 1 82 ? 7.82 18.547 6.559 1 98.69 82 ILE B C 1
ATOM 1645 O O . ILE B 1 82 ? 8.523 18.641 5.555 1 98.69 82 ILE B O 1
ATOM 1649 N N . GLN B 1 83 ? 7.281 19.547 7.145 1 98.12 83 GLN B N 1
ATOM 1650 C CA . GLN B 1 83 ? 7.531 20.906 6.684 1 98.12 83 GLN B CA 1
ATOM 1651 C C . GLN B 1 83 ? 9.016 21.266 6.793 1 98.12 83 GLN B C 1
ATOM 1653 O O . GLN B 1 83 ? 9.594 21.812 5.859 1 98.12 83 GLN B O 1
ATOM 1658 N N . ASP B 1 84 ? 9.609 20.938 7.891 1 98.25 84 ASP B N 1
ATOM 1659 C CA . ASP B 1 84 ? 11.008 21.25 8.141 1 98.25 84 ASP B CA 1
ATOM 1660 C C . ASP B 1 84 ? 11.922 20.531 7.148 1 98.25 84 ASP B C 1
ATOM 1662 O O . ASP B 1 84 ? 12.961 21.078 6.754 1 98.25 84 ASP B O 1
ATOM 1666 N N . LEU B 1 85 ? 11.523 19.328 6.812 1 98.12 85 LEU B N 1
ATOM 1667 C CA . LEU B 1 85 ? 12.312 18.531 5.879 1 98.12 85 LEU B CA 1
ATOM 1668 C C . LEU B 1 85 ? 12.164 19.062 4.457 1 98.12 85 LEU B C 1
ATOM 1670 O O . LEU B 1 85 ? 12.945 18.703 3.572 1 98.12 85 LEU B O 1
ATOM 1674 N N . GLY B 1 86 ? 11.102 19.828 4.219 1 98.06 86 GLY B N 1
ATOM 1675 C CA . GLY B 1 86 ? 10.93 20.5 2.939 1 98.06 86 GLY B CA 1
ATOM 1676 C C . GLY B 1 86 ? 10.234 19.625 1.907 1 98.06 86 GLY B C 1
ATOM 1677 O O . GLY B 1 86 ? 10.375 19.844 0.703 1 98.06 86 GLY B O 1
ATOM 1678 N N . TYR B 1 87 ? 9.531 18.609 2.328 1 98.06 87 TYR B N 1
ATOM 1679 C CA . TYR B 1 87 ? 8.805 17.766 1.389 1 98.06 87 TYR B CA 1
ATOM 1680 C C . TYR B 1 87 ? 7.594 18.5 0.825 1 98.06 87 TYR B C 1
ATOM 1682 O O . TYR B 1 87 ? 7.07 19.422 1.454 1 98.06 87 TYR B O 1
ATOM 1690 N N . GLU B 1 88 ? 7.246 18.125 -0.391 1 98 88 GLU B N 1
ATOM 1691 C CA . GLU B 1 88 ? 6.164 18.797 -1.094 1 98 88 GLU B CA 1
ATOM 1692 C C . GLU B 1 88 ? 4.801 18.391 -0.538 1 98 88 GLU B C 1
ATOM 1694 O O . GLU B 1 88 ? 4.32 17.297 -0.808 1 98 88 GLU B O 1
ATOM 1699 N N . LEU B 1 89 ? 4.133 19.344 0.11 1 98.44 89 LEU B N 1
ATOM 1700 C CA . LEU B 1 89 ? 2.828 19.094 0.715 1 98.44 89 LEU B CA 1
ATOM 1701 C C . LEU B 1 89 ? 1.724 19.156 -0.334 1 98.44 89 LEU B C 1
ATOM 1703 O O . LEU B 1 89 ? 1.73 20.031 -1.198 1 98.44 89 LEU B O 1
ATOM 1707 N N . LEU B 1 90 ? 0.841 18.203 -0.302 1 98.31 90 LEU B N 1
ATOM 1708 C CA . LEU B 1 90 ? -0.398 18.266 -1.07 1 98.31 90 LEU B CA 1
ATOM 1709 C C . LEU B 1 90 ? -1.472 19.047 -0.31 1 98.31 90 LEU B C 1
ATOM 1711 O O . LEU B 1 90 ? -2.271 19.766 -0.915 1 98.31 90 LEU B O 1
ATOM 1715 N N . ASP B 1 91 ? -1.446 18.781 0.995 1 97.31 91 ASP B N 1
ATOM 1716 C CA . ASP B 1 91 ? -2.32 19.531 1.898 1 97.31 91 ASP B CA 1
ATOM 1717 C C . ASP B 1 91 ? -1.534 20.562 2.691 1 97.31 91 ASP B C 1
ATOM 1719 O O . ASP B 1 91 ? -0.607 20.219 3.428 1 97.31 91 ASP B O 1
ATOM 1723 N N . LYS B 1 92 ? -1.964 21.828 2.664 1 96.56 92 LYS B N 1
ATOM 1724 C CA . LYS B 1 92 ? -1.25 22.906 3.344 1 96.56 92 LYS B CA 1
ATOM 1725 C C . LYS B 1 92 ? -1.54 22.891 4.84 1 96.56 92 LYS B C 1
ATOM 1727 O O . LYS B 1 92 ? -0.835 23.547 5.617 1 96.56 92 LYS B O 1
ATOM 1732 N N . ASN B 1 93 ? -2.547 22.219 5.207 1 98.19 93 ASN B N 1
ATOM 1733 C CA . ASN B 1 93 ? -2.953 22.078 6.602 1 98.19 93 ASN B CA 1
ATOM 1734 C C . ASN B 1 93 ? -3.373 20.641 6.922 1 98.19 93 ASN B C 1
ATOM 1736 O O . ASN B 1 93 ? -3.596 19.844 6.012 1 98.19 93 ASN B O 1
ATOM 1740 N N . ILE B 1 94 ? -3.363 20.406 8.203 1 98.69 94 ILE B N 1
ATOM 1741 C CA . ILE B 1 94 ? -3.928 19.141 8.648 1 98.69 94 ILE B CA 1
ATOM 1742 C C . ILE B 1 94 ? -5.441 19.156 8.445 1 98.69 94 ILE B C 1
ATOM 1744 O O . ILE B 1 94 ? -6.125 20.078 8.859 1 98.69 94 ILE B O 1
ATOM 1748 N N . MET B 1 95 ? -5.918 18.078 7.809 1 98.25 95 MET B N 1
ATOM 1749 C CA . MET B 1 95 ? -7.336 17.938 7.492 1 98.25 95 MET B CA 1
ATOM 1750 C C . MET B 1 95 ? -8.023 17.016 8.492 1 98.25 95 MET B C 1
ATOM 1752 O O . MET B 1 95 ? -7.359 16.344 9.273 1 98.25 95 MET B O 1
ATOM 1756 N N . GLU B 1 96 ? -9.344 17.062 8.414 1 96.94 96 GLU B N 1
ATOM 1757 C CA . GLU B 1 96 ? -10.125 16.203 9.289 1 96.94 96 GLU B CA 1
ATOM 1758 C C . GLU B 1 96 ? -11.281 15.555 8.539 1 96.94 96 GLU B C 1
ATOM 1760 O O . GLU B 1 96 ? -11.828 16.141 7.602 1 96.94 96 GLU B O 1
ATOM 1765 N N . LEU B 1 97 ? -11.625 14.336 8.891 1 95.62 97 LEU B N 1
ATOM 1766 C CA . LEU B 1 97 ? -12.805 13.617 8.406 1 95.62 97 LEU B CA 1
ATOM 1767 C C . LEU B 1 97 ? -13.547 12.953 9.562 1 95.62 97 LEU B C 1
ATOM 1769 O O . LEU B 1 97 ? -12.922 12.461 10.5 1 95.62 97 LEU B O 1
ATOM 1773 N N . PRO B 1 98 ? -14.805 12.938 9.516 1 94.75 98 PRO B N 1
ATOM 1774 C CA . PRO B 1 98 ? -15.594 12.289 10.57 1 94.75 98 PRO B CA 1
ATOM 1775 C C . PRO B 1 98 ? -15.711 10.781 10.375 1 94.75 98 PRO B C 1
ATOM 1777 O O . PRO B 1 98 ? -16.812 10.242 10.391 1 94.75 98 PRO B O 1
ATOM 1780 N N . PHE B 1 99 ? -14.641 10.125 10.195 1 93.94 99 PHE B N 1
ATOM 1781 C CA . PHE B 1 99 ? -14.594 8.672 10.047 1 93.94 99 PHE B CA 1
ATOM 1782 C C . PHE B 1 99 ? -14.305 7.996 11.383 1 93.94 99 PHE B C 1
ATOM 1784 O O . PHE B 1 99 ? -13.633 8.57 12.242 1 93.94 99 PHE B O 1
ATOM 1791 N N . TRP B 1 100 ? -14.766 6.738 11.461 1 93.94 100 TRP B N 1
ATOM 1792 C CA . TRP B 1 100 ? -14.578 5.969 12.688 1 93.94 100 TRP B CA 1
ATOM 1793 C C . TRP B 1 100 ? -15.289 6.637 13.867 1 93.94 100 TRP B C 1
ATOM 1795 O O . TRP B 1 100 ? -16.188 7.453 13.672 1 93.94 100 TRP B O 1
ATOM 1805 N N . GLU B 1 101 ? -15.086 6.258 15.07 1 92.62 101 GLU B N 1
ATOM 1806 C CA . GLU B 1 101 ? -15.883 6.668 16.219 1 92.62 101 GLU B CA 1
ATOM 1807 C C . GLU B 1 101 ? -15.68 8.148 16.531 1 92.62 101 GLU B C 1
ATOM 1809 O O . GLU B 1 101 ? -16.641 8.867 16.797 1 92.62 101 GLU B O 1
ATOM 1814 N N . ASN B 1 102 ? -14.43 8.695 16.391 1 94.94 102 ASN B N 1
ATOM 1815 C CA . ASN B 1 102 ? -14.133 10.039 16.875 1 94.94 102 ASN B CA 1
ATOM 1816 C C . ASN B 1 102 ? -13.562 10.922 15.773 1 94.94 102 ASN B C 1
ATOM 1818 O O . ASN B 1 102 ? -13.227 12.086 16.016 1 94.94 102 ASN B O 1
ATOM 1822 N N . GLY B 1 103 ? -13.406 10.328 14.617 1 96.56 103 GLY B N 1
ATOM 1823 C CA . GLY B 1 103 ? -12.836 11.102 13.523 1 96.56 103 GLY B CA 1
ATOM 1824 C C . GLY B 1 103 ? -11.359 10.836 13.312 1 96.56 103 GLY B C 1
ATOM 1825 O O . GLY B 1 103 ? -10.742 10.094 14.078 1 96.56 103 GLY B O 1
ATOM 1826 N N . ILE B 1 104 ? -10.844 11.359 12.242 1 97.5 104 ILE B N 1
ATOM 1827 C CA . ILE B 1 104 ? -9.422 11.242 11.938 1 97.5 104 ILE B CA 1
ATOM 1828 C C . ILE B 1 104 ? -8.875 12.602 11.516 1 97.5 104 ILE B C 1
ATOM 1830 O O . ILE B 1 104 ? -9.617 13.453 11.031 1 97.5 104 ILE B O 1
ATOM 1834 N N . ARG B 1 105 ? -7.641 12.836 11.742 1 98.62 105 ARG B N 1
ATOM 1835 C CA . ARG B 1 105 ? -6.848 13.922 11.18 1 98.62 105 ARG B CA 1
ATOM 1836 C C . ARG B 1 105 ? -5.809 13.391 10.203 1 98.62 105 ARG B C 1
ATOM 1838 O O . ARG B 1 105 ? -5.211 12.344 10.438 1 98.62 105 ARG B O 1
ATOM 1845 N N . TYR B 1 106 ? -5.641 14.109 9.133 1 98.81 106 TYR B N 1
ATOM 1846 C CA . TYR B 1 106 ? -4.703 13.594 8.148 1 98.81 106 TYR B CA 1
ATOM 1847 C C . TYR B 1 106 ? -4.109 14.719 7.316 1 98.81 106 TYR B C 1
ATOM 1849 O O . TYR B 1 106 ? -4.621 15.844 7.32 1 98.81 106 TYR B O 1
ATOM 1857 N N . PHE B 1 107 ? -3.031 14.477 6.645 1 98.88 107 PHE B N 1
ATOM 1858 C CA . PHE B 1 107 ? -2.51 15.297 5.559 1 98.88 107 PHE B CA 1
ATOM 1859 C C . PHE B 1 107 ? -1.683 14.461 4.59 1 98.88 107 PHE B C 1
ATOM 1861 O O . PHE B 1 107 ? -1.213 13.375 4.945 1 98.88 107 PHE B O 1
ATOM 1868 N N . ASN B 1 108 ? -1.539 14.969 3.367 1 98.88 108 ASN B N 1
ATOM 1869 C CA . ASN B 1 108 ? -0.833 14.242 2.312 1 98.88 108 ASN B CA 1
ATOM 1870 C C . ASN B 1 108 ? 0.373 15.031 1.807 1 98.88 108 ASN B C 1
ATOM 1872 O O . ASN B 1 108 ? 0.351 16.266 1.78 1 98.88 108 ASN B O 1
ATOM 1876 N N . PHE B 1 109 ? 1.395 14.328 1.378 1 98.81 109 PHE B N 1
ATOM 1877 C CA . PHE B 1 109 ? 2.561 14.906 0.726 1 98.81 109 PHE B CA 1
ATOM 1878 C C . PHE B 1 109 ? 3.193 13.914 -0.242 1 98.81 109 PHE B C 1
ATOM 1880 O O . PHE B 1 109 ? 2.84 12.734 -0.247 1 98.81 109 PHE B O 1
ATOM 1887 N N . TYR B 1 110 ? 4.082 14.336 -1.11 1 98.69 110 TYR B N 1
ATOM 1888 C CA . TYR B 1 110 ? 4.684 13.5 -2.143 1 98.69 110 TYR B CA 1
ATOM 1889 C C . TYR B 1 110 ? 6.008 12.914 -1.666 1 98.69 110 TYR B C 1
ATOM 1891 O O . TYR B 1 110 ? 6.785 13.594 -0.99 1 98.69 110 TYR B O 1
ATOM 1899 N N . GLY B 1 111 ? 6.211 11.641 -2.008 1 98.5 111 GLY B N 1
ATOM 1900 C CA . GLY B 1 111 ? 7.559 11.086 -1.995 1 98.5 111 GLY B CA 1
ATOM 1901 C C . GLY B 1 111 ? 8.359 11.43 -3.238 1 98.5 111 GLY B C 1
ATOM 1902 O O . GLY B 1 111 ? 7.879 12.164 -4.105 1 98.5 111 GLY B O 1
ATOM 1903 N N . PRO B 1 112 ? 9.555 10.859 -3.352 1 98.25 112 PRO B N 1
ATOM 1904 C CA . PRO B 1 112 ? 10.469 11.25 -4.434 1 98.25 112 PRO B CA 1
ATOM 1905 C C . PRO B 1 112 ? 10 10.75 -5.801 1 98.25 112 PRO B C 1
ATOM 1907 O O . PRO B 1 112 ? 10.477 11.234 -6.832 1 98.25 112 PRO B O 1
ATOM 1910 N N . ASN B 1 113 ? 9.109 9.789 -5.867 1 98.38 113 ASN B N 1
ATOM 1911 C CA . ASN B 1 113 ? 8.617 9.234 -7.125 1 98.38 113 ASN B CA 1
ATOM 1912 C C . ASN B 1 113 ? 7.195 9.703 -7.426 1 98.38 113 ASN B C 1
ATOM 1914 O O . ASN B 1 113 ? 6.504 9.109 -8.258 1 98.38 113 ASN B O 1
ATOM 1918 N N . HIS B 1 114 ? 6.738 10.602 -6.594 1 98.31 114 HIS B N 1
ATOM 1919 C CA . HIS B 1 114 ? 5.398 11.172 -6.637 1 98.31 114 HIS B CA 1
ATOM 1920 C C . HIS B 1 114 ? 4.367 10.211 -6.062 1 98.31 114 HIS B C 1
ATOM 1922 O O . HIS B 1 114 ? 3.188 10.273 -6.422 1 98.31 114 HIS B O 1
ATOM 1928 N N . GLU B 1 115 ? 4.852 9.281 -5.332 1 98.75 115 GLU B N 1
ATOM 1929 C CA . GLU B 1 115 ? 3.902 8.523 -4.523 1 98.75 115 GLU B CA 1
ATOM 1930 C C . GLU B 1 115 ? 3.32 9.383 -3.404 1 98.75 115 GLU B C 1
ATOM 1932 O O . GLU B 1 115 ? 4.016 10.227 -2.834 1 98.75 115 GLU B O 1
ATOM 1937 N N . ILE B 1 116 ? 2.074 9.164 -3.121 1 98.88 116 ILE B N 1
ATOM 1938 C CA . ILE B 1 116 ? 1.397 9.953 -2.094 1 98.88 116 ILE B CA 1
ATOM 1939 C C . ILE B 1 116 ? 1.482 9.227 -0.751 1 98.88 116 ILE B C 1
ATOM 1941 O O . ILE B 1 116 ? 1.066 8.07 -0.632 1 98.88 116 ILE B O 1
ATOM 1945 N N . ILE B 1 117 ? 2.061 9.914 0.158 1 98.94 117 ILE B N 1
ATOM 1946 C CA . ILE B 1 117 ? 2.092 9.477 1.548 1 98.94 117 ILE B CA 1
ATOM 1947 C C . ILE B 1 117 ? 1.063 10.25 2.363 1 98.94 117 ILE B C 1
ATOM 1949 O O . ILE B 1 117 ? 1.07 11.484 2.363 1 98.94 117 ILE B O 1
ATOM 1953 N N . GLU B 1 118 ? 0.204 9.531 2.971 1 98.94 118 GLU B N 1
ATOM 1954 C CA . GLU B 1 118 ? -0.733 10.117 3.924 1 98.94 118 GLU B CA 1
ATOM 1955 C C . GLU B 1 118 ? -0.291 9.859 5.363 1 98.94 118 GLU B C 1
ATOM 1957 O O . GLU B 1 118 ? 0.108 8.742 5.703 1 98.94 118 GLU B O 1
ATOM 1962 N N . ILE B 1 119 ? -0.269 10.898 6.102 1 98.94 119 ILE B N 1
ATOM 1963 C CA . ILE B 1 119 ? -0.174 10.75 7.551 1 98.94 119 ILE B CA 1
ATOM 1964 C C . ILE B 1 119 ? -1.567 10.82 8.172 1 98.94 119 ILE B C 1
ATOM 1966 O O . ILE B 1 119 ? -2.338 11.734 7.867 1 98.94 119 ILE B O 1
ATOM 1970 N N . SER B 1 120 ? -1.826 9.828 8.969 1 98.81 120 SER B N 1
ATOM 1971 C CA . SER B 1 120 ? -3.17 9.766 9.531 1 98.81 120 SER B CA 1
ATOM 1972 C C . SER B 1 120 ? -3.127 9.453 11.023 1 98.81 120 SER B C 1
ATOM 1974 O O . SER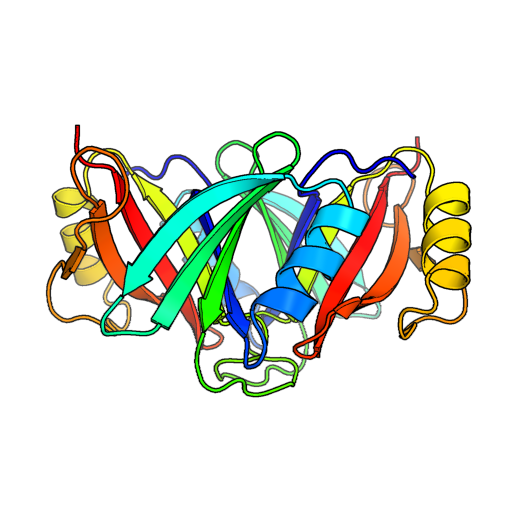 B 1 120 ? -2.352 8.602 11.461 1 98.81 120 SER B O 1
ATOM 1976 N N . GLN B 1 121 ? -3.939 10.148 11.781 1 98.75 121 GLN B N 1
ATOM 1977 C CA . GLN B 1 121 ? -4.121 9.914 13.211 1 98.75 121 GLN B CA 1
ATOM 1978 C C . GLN B 1 121 ? -5.598 9.711 13.547 1 98.75 121 GLN B C 1
ATOM 1980 O O . GLN B 1 121 ? -6.43 10.578 13.258 1 98.75 121 GLN B O 1
ATOM 1985 N N . MET B 1 122 ? -5.895 8.578 14.086 1 96.31 122 MET B N 1
ATOM 1986 C CA . MET B 1 122 ? -7.242 8.352 14.609 1 96.31 122 MET B CA 1
ATOM 1987 C C . MET B 1 122 ? -7.461 9.125 15.906 1 96.31 122 MET B C 1
ATOM 1989 O O . MET B 1 122 ? -6.633 9.07 16.812 1 96.31 122 MET B O 1
ATOM 1993 N N . LYS B 1 123 ? -8.539 9.836 15.898 1 92.5 123 LYS B N 1
ATOM 1994 C CA . LYS B 1 123 ? -8.836 10.602 17.109 1 92.5 123 LYS B CA 1
ATOM 1995 C C . LYS B 1 123 ? -9.32 9.688 18.234 1 92.5 123 LYS B C 1
ATOM 1997 O O . LYS B 1 123 ? -10.055 8.734 17.984 1 92.5 123 LYS B O 1
ATOM 2002 N N . LYS B 1 124 ? -8.812 9.977 19.391 1 83.06 124 LYS B N 1
ATOM 2003 C CA . LYS B 1 124 ? -9.219 9.227 20.562 1 83.06 124 LYS B CA 1
ATOM 2004 C C . LYS B 1 124 ? -10.414 9.891 21.25 1 83.06 124 LYS B C 1
ATOM 2006 O O . LYS B 1 124 ? -10.594 11.102 21.156 1 83.06 124 LYS B O 1
#

Nearest PDB structures (foldseek):
  7w5e-assembly1_A  TM=7.245E-01  e=6.113E-06  Streptomyces chartreusis
  2rk9-assembly1_B  TM=4.904E-01  e=2.862E-05  Vibrio splendidus 12B01
  3pkv-assembly1_A  TM=7.070E-01  e=9.083E-04  Paenibacillus polymyxa
  1u6l-assembly1_B  TM=6.298E-01  e=2.810E-04  Pseudomonas aeruginosa PAO1
  3oum-assembly1_A  TM=6.780E-01  e=2.760E-03  Paenibacillus polymyxa

Foldseek 3Di:
DDDDDDPAAEDEDQDPVQLQVQVVLVPWDFDDWDDDPRKIWTWTDDPNYIYIYIYDDAPLDADPPGAAEDEDACVPVVVVSCVVVPFAWPDPDWDWDPDDDRTKIKTWTAGPSRHIYMYMYDDD/DDDDDDPAAEDEDQDPVQLQVQVVLVPWDFDDWDDDPNKIWTWTDDPNYIYIYIYDDAPLDADPPGAAEDEDACVPVVVVSCVVVPFAWPDPDWDWDPDDDRTKIKTWTAGPSRHIYMYMYDDD

pLDDT: mean 97.69, std 2.28, range [83.06, 98.94]

Solvent-accessible surface area (backbone atoms only — not comparable to full-atom values): 12846 Å² total; per-residue (Å²): 118,70,62,62,20,71,54,34,36,35,30,42,22,84,46,64,66,60,46,49,54,52,43,41,74,61,61,29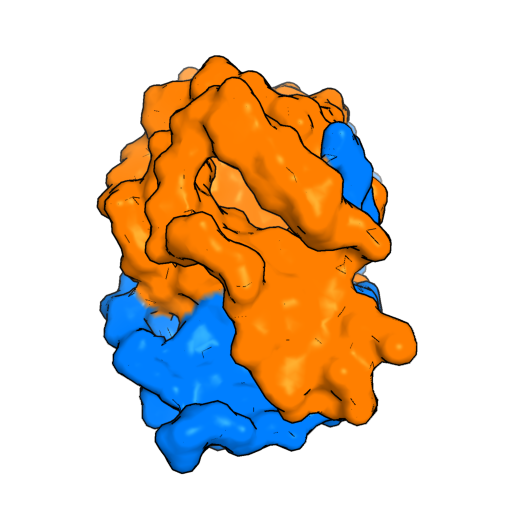,41,81,77,48,75,47,76,58,95,90,24,54,31,37,34,31,37,29,80,84,35,34,39,36,39,32,53,39,85,61,65,55,31,73,16,16,37,44,35,44,26,32,24,31,92,47,57,70,54,38,52,51,46,43,55,74,71,61,54,53,62,75,38,97,52,82,42,75,47,86,46,79,95,64,16,33,38,32,39,37,28,45,48,91,40,40,27,37,40,30,44,36,24,75,45,126,118,70,61,63,22,72,53,32,35,36,28,42,22,85,46,63,67,61,46,49,54,52,44,42,73,60,62,30,40,80,77,46,75,47,76,55,96,89,24,53,30,37,34,31,37,28,80,85,34,34,37,35,39,31,53,39,85,62,66,54,31,73,14,14,37,44,36,44,26,32,24,31,94,48,58,69,54,38,52,52,48,43,56,73,71,61,56,55,63,74,40,97,53,80,41,74,47,87,45,78,96,63,15,32,39,32,37,37,30,46,47,90,41,41,28,37,40,28,43,37,24,76,46,126

InterPro domains:
  IPR004360 Glyoxalase/fosfomycin resistance/dioxygenase domain [PF00903] (5-91)
  IPR029068 Glyoxalase/Bleomycin resistance protein/Dihydroxybiphenyl dioxygenase [G3DSA:3.10.180.10] (1-124)
  IPR029068 Glyoxalase/Bleomycin resistance protein/Dihydroxybiphenyl dioxygenase [SSF54593] (5-122)
  IPR037523 Vicinal oxygen chelate (VOC), core domain [PS51819] (5-122)

Organism: Enterococcus faecium (strain ATCC BAA-472 / TX0016 / DO) (NCBI:txid333849)

Sequence (248 aa):
MKLNGLQHIGIPTKDFGASKIFYESLGFSLINEEMNVGSKVGFFELNGTIIEIWEDKTTECRGAIDHLALDTDDIDEVFNSIQDLGYELLDKNIMELPFWENGIRYFNFYGPNHEIIEISQMKKMKLNGLQHIGIPTKDFGASKIFYESLGFSLINEEMNVGSKVGFFELNGTIIEIWEDKTTECRGAIDHLALDTDDIDEVFNSIQDLGYELLDKNIMELPFWENGIRYFNFYGPNHEIIEISQMKK

Secondary structure (DSSP, 8-state):
----EEEEEEEEES-HHHHHHHHHHTT-EEEEEEEETTEEEEEEEETTEEEEEEES----S--SS-EEEEE-S-HHHHHHHHHHHT--BS-SS-EEE--TTT-EEEEEEE-TTSPEEEEEEE--/----EEEEEEEEES-HHHHHHHHHHTT-EEEEEEEETTEEEEEEEETTEEEEEEES----S--SS-EEEEE-S-HHHHHHHHHHHT--BS-SS-EEE--TTT-EEEEEEE-TTSPEEEEEEE--

Radius of gyration: 17.47 Å; Cα contacts (8 Å, |Δi|>4): 618; chains: 2; bounding box: 44×46×37 Å